Protein AF-A0A7S1HTJ8-F1 (afdb_monomer)

Secondary structure (DSSP, 8-state):
--HHHHHTTSS-HHHHHHHHTT-HHHHIIIIIIHHHHHHHHHHHTTGGGSGGGS-HHHHHHHHHTTTSPPSS---HHHHHTT-SS-HHHHHHHHHHHHHS---HHHHHHHHHHHHHHSSSHHHHHHHHHHHHHHH-TT-SSHHHHHHHHHTTTTT----SSPBTTTBTSPP--GGGGGGGHHHHHHHHHS-------S-----PPPPPPPP---PPPPPP-------------------------PPPPPPPPPPPPP-PPPPP-PPPP-------

Foldseek 3Di:
DCLLCVLVVVDDLVVVLVVCPVPVVSNCCSPVLQVVLVVLVVVCPPCLLFPVSADPVLSVQQVVQLQFDAPAADDLVCQQCLNDPQLLLSLQNLLLQQPLDGDLLSLLLNLLCLLRHPNGPGVSSVSSLCSNQVRHSNHPGSSNSQSSCVSSPRPHDFQDDADRSNGRRDDRHSVVCPVCSVVSSCVRVPDCPPPDPPDPPPPDPDPDDPDPPDDDDDDDDDDDDDDDDDDDDDDDDDDDDDDDDDDDDDDDDDDDDDDDDDDDDDDDDDDDDDDD

pLDDT: mean 77.68, std 27.61, range [25.62, 98.75]

Mean predicted aligned error: 14.98 Å

InterPro domains:
  IPR036134 Cryptochrome/DNA photolyase, FAD-binding domain-like superfamily [SSF48173] (1-163)
  IPR052219 DNA Photolyase Class-2 [PTHR10211] (1-176)

Nearest PDB structures (foldseek):
  5zcw-assembly2_B  TM=9.448E-01  e=2.450E-12  Methanosarcina mazei
  8oy9-assembly2_B  TM=9.407E-01  e=2.832E-12  Methanosarcina mazei Go1
  7yek-assembly2_B  TM=9.417E-01  e=4.170E-12  Methanosarcina mazei Go1
  5o8d-assembly1_A  TM=9.432E-01  e=9.038E-12  Methanosarcina mazei Go1
  3umv-assembly2_B  TM=9.267E-01  e=6.139E-12  Oryza sativa Japonica Group

Sequence (276 aa):
RLSAYHHLGMVSPFRIAQAATSSPKFADEFLTWRELSFHFCRHRYPHHGSLAALEAWAVNSLRKHASDPRPQSHTYTELCAATTKDAVWNAAQRSLLRHGELHNNIRMTWGKRFVDWVADPEHALRWALDINHRFALDGCDPCSYAGVLWCFGLFDGPKGPERPVTGLLRPRPSAKHRGILEAYERLVDGPDLGRGPTGTGTLTPSPPHPRRASEPGPSRSPCTTASNLCTTPKTQCNKPSAPHSTPCPPAAPLSAPPLTAAPLTPPCPGNSCQPT

Structure (mmCIF, N/CA/C/O backbone):
data_AF-A0A7S1HTJ8-F1
#
_entry.id   AF-A0A7S1HTJ8-F1
#
loop_
_atom_site.group_PDB
_atom_site.id
_atom_site.type_symbol
_atom_site.label_atom_id
_atom_site.label_alt_id
_atom_site.label_comp_id
_atom_site.label_asym_id
_atom_site.label_entity_id
_atom_site.label_seq_id
_atom_site.pdbx_PDB_ins_code
_atom_site.Cartn_x
_atom_site.Cartn_y
_atom_site.Cartn_z
_atom_site.occupancy
_atom_site.B_iso_or_equiv
_atom_site.auth_seq_id
_atom_site.auth_comp_id
_atom_site.auth_asym_id
_atom_site.auth_atom_id
_atom_site.pdbx_PDB_model_num
ATOM 1 N N . ARG A 1 1 ? 3.261 5.205 -17.567 1.00 86.62 1 ARG A N 1
ATOM 2 C CA . ARG A 1 1 ? 2.302 4.120 -17.267 1.00 86.62 1 ARG A CA 1
ATOM 3 C C . ARG A 1 1 ? 2.811 2.862 -17.961 1.00 86.62 1 ARG A C 1
ATOM 5 O O . ARG A 1 1 ? 2.509 2.665 -19.124 1.00 86.62 1 ARG A O 1
ATOM 12 N N . LEU A 1 2 ? 3.722 2.121 -17.321 1.00 91.88 2 LEU A N 1
ATOM 13 C CA . LEU A 1 2 ? 4.358 0.932 -17.919 1.00 91.88 2 LEU A CA 1
ATOM 14 C C . LEU A 1 2 ? 4.090 -0.349 -17.122 1.00 91.88 2 LEU A C 1
ATOM 16 O O . LEU A 1 2 ? 4.377 -1.427 -17.625 1.00 91.88 2 LEU A O 1
ATOM 20 N N . SER A 1 3 ? 3.556 -0.246 -15.902 1.00 92.94 3 SER A N 1
ATOM 21 C CA . SER A 1 3 ? 3.463 -1.376 -14.978 1.00 92.94 3 SER A CA 1
ATOM 22 C C . SER A 1 3 ? 2.598 -2.513 -15.519 1.00 92.94 3 SER A C 1
ATOM 24 O O . SER A 1 3 ? 3.050 -3.647 -15.472 1.00 92.94 3 SER A O 1
ATOM 26 N N . ALA A 1 4 ? 1.441 -2.224 -16.126 1.00 94.75 4 ALA A N 1
ATOM 27 C CA . ALA A 1 4 ? 0.583 -3.240 -16.749 1.00 94.75 4 ALA A CA 1
ATOM 28 C C . ALA A 1 4 ? 1.291 -3.998 -17.890 1.00 94.75 4 ALA A C 1
ATOM 30 O O . ALA A 1 4 ? 1.341 -5.225 -17.901 1.00 94.75 4 ALA A O 1
ATOM 31 N N . TYR A 1 5 ? 1.911 -3.272 -18.826 1.00 95.00 5 TYR A N 1
ATOM 32 C CA . TYR A 1 5 ? 2.659 -3.873 -19.939 1.00 95.00 5 TYR A CA 1
ATOM 33 C C . TYR A 1 5 ? 3.842 -4.711 -19.453 1.00 95.00 5 TYR A C 1
ATOM 35 O O . TYR A 1 5 ? 4.161 -5.748 -20.032 1.00 95.00 5 TYR A O 1
ATOM 43 N N . HIS A 1 6 ? 4.502 -4.244 -18.394 1.00 91.75 6 HIS A N 1
ATOM 44 C CA . HIS A 1 6 ? 5.639 -4.926 -17.799 1.00 91.75 6 HIS A CA 1
ATOM 45 C C . HIS A 1 6 ? 5.216 -6.200 -17.060 1.00 91.75 6 HIS A C 1
ATOM 47 O O . HIS A 1 6 ? 5.824 -7.248 -17.254 1.00 91.75 6 HIS A O 1
ATOM 53 N N . HIS A 1 7 ? 4.139 -6.120 -16.276 1.00 94.00 7 HIS A N 1
ATOM 54 C CA . HIS A 1 7 ? 3.533 -7.249 -15.574 1.00 94.00 7 HIS A CA 1
ATOM 55 C C . HIS A 1 7 ? 3.129 -8.369 -16.546 1.00 94.00 7 HIS A C 1
ATOM 57 O O . HIS A 1 7 ? 3.464 -9.531 -16.335 1.00 94.00 7 HIS A O 1
ATOM 63 N N . LEU A 1 8 ? 2.492 -8.008 -17.663 1.00 93.94 8 LEU A N 1
ATOM 64 C CA . LEU A 1 8 ? 2.043 -8.954 -18.691 1.00 93.94 8 LEU A CA 1
ATOM 65 C C . LEU A 1 8 ? 3.165 -9.429 -19.632 1.00 93.94 8 LEU A C 1
ATOM 67 O O . LEU A 1 8 ? 2.900 -10.163 -20.582 1.00 93.94 8 LEU A O 1
ATOM 71 N N . GLY A 1 9 ? 4.412 -8.994 -19.420 1.00 94.06 9 GLY A N 1
ATOM 72 C CA . GLY A 1 9 ? 5.549 -9.379 -20.260 1.00 94.06 9 GLY A CA 1
ATOM 73 C C . GLY A 1 9 ? 5.494 -8.838 -21.694 1.00 94.06 9 GLY A C 1
ATOM 74 O O . GLY A 1 9 ? 6.213 -9.329 -22.562 1.00 94.06 9 GLY A O 1
ATOM 75 N N . MET A 1 10 ? 4.674 -7.816 -21.960 1.00 96.50 10 MET A N 1
ATOM 76 C CA . MET A 1 10 ? 4.546 -7.194 -23.286 1.00 96.50 10 MET A CA 1
ATOM 77 C C . MET A 1 10 ? 5.793 -6.392 -23.675 1.00 96.50 10 MET A C 1
ATOM 79 O O . MET A 1 10 ? 6.055 -6.166 -24.857 1.00 96.50 10 MET A O 1
ATOM 83 N N . VAL A 1 11 ? 6.576 -5.950 -22.687 1.00 94.12 11 VAL A N 1
ATOM 84 C CA . VAL A 1 11 ? 7.832 -5.225 -22.896 1.00 94.12 11 VAL A CA 1
ATOM 85 C C . VAL A 1 11 ? 8.931 -5.848 -22.042 1.00 94.12 11 VAL A C 1
ATOM 87 O O . VAL A 1 11 ? 8.749 -6.107 -20.858 1.00 94.12 11 VAL A O 1
ATOM 90 N N . SER A 1 12 ? 10.100 -6.073 -22.647 1.00 93.69 12 SER A N 1
ATOM 91 C CA . SER A 1 12 ? 11.255 -6.636 -21.942 1.00 93.69 12 SER A CA 1
ATOM 92 C C . SER A 1 12 ? 11.784 -5.681 -20.857 1.00 93.69 12 SER A C 1
ATOM 94 O O . SER A 1 12 ? 12.063 -4.517 -21.177 1.00 93.69 12 SER A O 1
ATOM 96 N N . PRO A 1 13 ? 12.039 -6.164 -19.619 1.00 93.06 13 PRO A N 1
ATOM 97 C CA . PRO A 1 13 ? 12.660 -5.354 -18.570 1.00 93.06 13 PRO A CA 1
ATOM 98 C C . PRO A 1 13 ? 14.019 -4.807 -18.990 1.00 93.06 13 PRO A C 1
ATOM 100 O O . PRO A 1 13 ? 14.337 -3.661 -18.697 1.00 93.06 13 PRO A O 1
ATOM 103 N N . PHE A 1 14 ? 14.811 -5.593 -19.721 1.00 93.19 14 PHE A N 1
ATOM 104 C CA . PHE A 1 14 ? 16.154 -5.190 -20.138 1.00 93.19 14 PHE A CA 1
ATOM 105 C C . PHE A 1 14 ? 16.128 -4.027 -21.131 1.00 93.19 14 PHE A C 1
ATOM 107 O O . PHE A 1 14 ? 16.981 -3.142 -21.072 1.00 93.19 14 PHE A O 1
ATOM 114 N N . ARG A 1 15 ? 15.112 -3.978 -22.003 1.00 93.00 15 ARG A N 1
ATOM 115 C CA . ARG A 1 15 ? 14.921 -2.852 -22.927 1.00 93.00 15 ARG A CA 1
ATOM 116 C C . ARG A 1 15 ? 14.572 -1.573 -22.166 1.00 93.00 15 ARG A C 1
ATOM 118 O O . ARG A 1 15 ? 15.129 -0.520 -22.462 1.00 93.00 15 ARG A O 1
ATOM 125 N N . ILE A 1 16 ? 13.677 -1.667 -21.182 1.00 92.44 16 ILE A N 1
ATOM 126 C CA . ILE A 1 16 ? 13.303 -0.519 -20.344 1.00 92.44 16 ILE A CA 1
ATOM 127 C C . ILE A 1 16 ? 14.507 -0.057 -19.515 1.00 92.44 16 ILE A C 1
ATOM 129 O O . ILE A 1 16 ? 14.805 1.133 -19.497 1.00 92.44 16 ILE A O 1
ATOM 133 N N . ALA A 1 17 ? 15.239 -0.987 -18.897 1.00 91.94 17 ALA A N 1
ATOM 134 C CA . ALA A 1 17 ? 16.438 -0.716 -18.108 1.00 91.94 17 ALA A CA 1
ATOM 135 C C . ALA A 1 17 ? 17.513 0.041 -18.902 1.00 91.94 17 ALA A C 1
ATOM 137 O O . ALA A 1 17 ? 18.089 1.003 -18.400 1.00 91.94 17 ALA A O 1
ATOM 138 N N . GLN A 1 18 ? 17.749 -0.346 -20.159 1.00 90.62 18 GLN A N 1
ATOM 139 C CA . GLN A 1 18 ? 18.716 0.331 -21.023 1.00 90.62 18 GLN A CA 1
ATOM 140 C C . GLN A 1 18 ? 18.326 1.797 -21.280 1.00 90.62 18 GLN A C 1
ATOM 142 O O . GLN A 1 18 ? 19.175 2.687 -21.201 1.00 90.62 18 GLN A O 1
ATOM 147 N N . ALA A 1 19 ? 17.040 2.060 -21.530 1.00 88.56 19 ALA A N 1
ATOM 148 C CA . ALA A 1 19 ? 16.517 3.409 -21.757 1.00 88.56 19 ALA A CA 1
ATOM 149 C C . ALA A 1 19 ? 16.411 4.247 -20.464 1.00 88.56 19 ALA A C 1
ATOM 151 O O . ALA A 1 19 ? 16.511 5.476 -20.505 1.00 88.56 19 ALA A O 1
ATOM 152 N N . ALA A 1 20 ? 16.242 3.590 -19.312 1.00 88.31 20 ALA A N 1
ATOM 153 C CA . ALA A 1 20 ? 16.076 4.213 -17.999 1.00 88.31 20 ALA A CA 1
ATOM 154 C C . ALA A 1 20 ? 17.309 4.992 -17.519 1.00 88.31 20 ALA A C 1
ATOM 156 O O . ALA A 1 20 ? 17.177 5.866 -16.666 1.00 88.31 20 ALA A O 1
ATOM 157 N N . THR A 1 21 ? 18.494 4.700 -18.065 1.00 80.81 21 THR A N 1
ATOM 158 C CA . THR A 1 21 ? 19.784 5.296 -17.663 1.00 80.81 21 THR A CA 1
ATOM 159 C C . THR A 1 21 ? 19.801 6.828 -17.707 1.00 80.81 21 THR A C 1
ATOM 161 O O . THR A 1 21 ? 20.516 7.460 -16.935 1.00 80.81 21 THR A O 1
ATOM 164 N N . SER A 1 22 ? 18.964 7.434 -18.552 1.00 85.69 22 SER A N 1
ATOM 165 C CA . SER A 1 22 ? 18.797 8.889 -18.669 1.00 85.69 22 SER A CA 1
ATOM 166 C C . SER A 1 22 ? 17.950 9.530 -17.556 1.00 85.69 22 SER A C 1
ATOM 168 O O . SER A 1 22 ? 17.885 10.754 -17.458 1.00 85.69 22 SER A O 1
ATOM 170 N N . SER A 1 23 ? 17.297 8.733 -16.702 1.00 92.19 23 SER A N 1
ATOM 171 C CA . SER A 1 23 ? 16.412 9.203 -15.633 1.00 92.19 23 SER A CA 1
ATOM 172 C C . SER A 1 23 ? 16.692 8.452 -14.324 1.00 92.19 23 SER A C 1
ATOM 174 O O . SER A 1 23 ? 16.076 7.416 -14.063 1.00 92.19 23 SER A O 1
ATOM 176 N N . PRO A 1 24 ? 17.581 8.972 -13.452 1.00 92.19 24 PRO A N 1
ATOM 177 C CA . PRO A 1 24 ? 18.029 8.266 -12.247 1.00 92.19 24 PRO A CA 1
ATOM 178 C C . PRO A 1 24 ? 16.892 7.831 -11.318 1.00 92.19 24 PRO A C 1
ATOM 180 O O . PRO A 1 24 ? 16.907 6.726 -10.789 1.00 92.19 24 PRO A O 1
ATOM 183 N N . LYS A 1 25 ? 15.865 8.675 -11.160 1.00 92.00 25 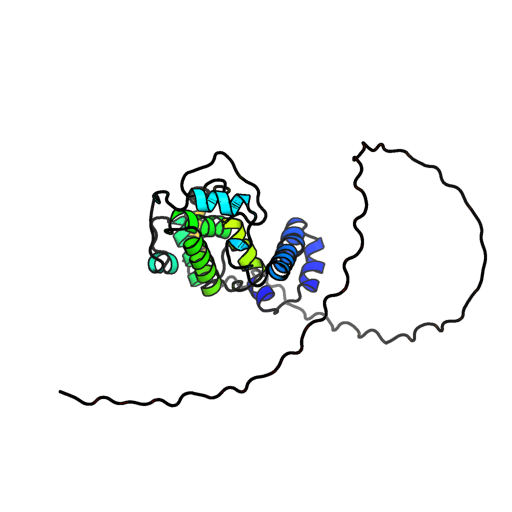LYS A N 1
ATOM 184 C CA . LYS A 1 25 ? 14.699 8.348 -10.330 1.00 92.00 25 LYS A CA 1
ATOM 185 C C . LYS A 1 25 ? 13.880 7.197 -10.914 1.00 92.00 25 LYS A C 1
ATOM 187 O O . LYS A 1 25 ? 13.428 6.335 -10.174 1.00 92.00 25 LYS A O 1
ATOM 192 N N . PHE A 1 26 ? 13.664 7.191 -12.229 1.00 93.31 26 PHE A N 1
ATOM 193 C CA . PHE A 1 26 ? 12.964 6.086 -12.879 1.00 93.31 26 PHE A CA 1
ATOM 194 C C . PHE A 1 26 ? 13.801 4.804 -12.829 1.00 93.31 26 PHE A C 1
ATOM 196 O O . PHE A 1 26 ? 13.251 3.739 -12.568 1.00 93.31 26 PHE A O 1
ATOM 203 N N . ALA A 1 27 ? 15.118 4.911 -13.024 1.00 93.88 27 ALA A N 1
ATOM 204 C CA . ALA A 1 27 ? 16.037 3.787 -12.905 1.00 93.88 27 ALA A CA 1
ATOM 205 C C . ALA A 1 27 ? 16.015 3.172 -11.497 1.00 93.88 27 ALA A C 1
ATOM 207 O O . ALA A 1 27 ? 15.966 1.953 -11.393 1.00 93.88 27 ALA A O 1
ATOM 208 N N . ASP A 1 28 ? 15.980 3.975 -10.431 1.00 94.94 28 ASP A N 1
ATOM 209 C CA . ASP A 1 28 ? 15.887 3.456 -9.060 1.00 94.94 28 ASP A CA 1
ATOM 210 C C . ASP A 1 28 ? 14.572 2.694 -8.812 1.00 94.94 28 ASP A C 1
ATOM 212 O O . ASP A 1 28 ? 14.578 1.558 -8.344 1.00 94.94 28 ASP A O 1
ATOM 216 N N . GLU A 1 29 ? 13.431 3.261 -9.210 1.00 94.25 29 GLU A N 1
ATOM 217 C CA . GLU A 1 29 ? 12.127 2.582 -9.110 1.00 94.25 29 GLU A CA 1
ATOM 218 C C . GLU A 1 29 ? 12.099 1.281 -9.936 1.00 94.25 29 GLU A C 1
ATOM 220 O O . GLU A 1 29 ? 11.614 0.242 -9.482 1.00 94.25 29 GLU A O 1
ATOM 225 N N . PHE A 1 30 ? 12.641 1.313 -11.154 1.00 94.06 30 PHE A N 1
ATOM 226 C CA . PHE A 1 30 ? 12.546 0.194 -12.087 1.00 94.06 30 PHE A CA 1
ATOM 227 C C . PHE A 1 30 ? 13.589 -0.909 -11.862 1.00 94.06 30 PHE A C 1
ATOM 229 O O . PHE A 1 30 ? 13.308 -2.068 -12.157 1.00 94.06 30 PHE A O 1
ATOM 236 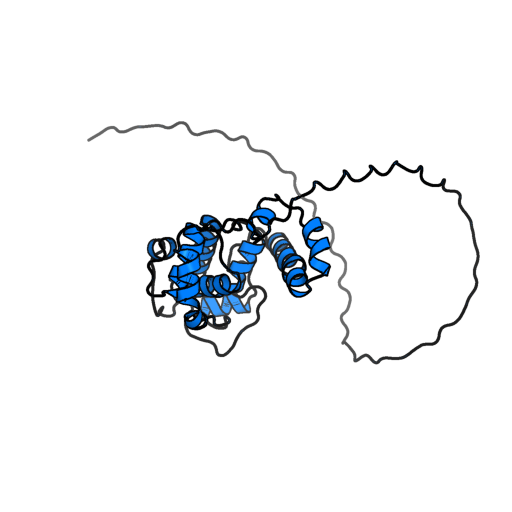N N . LEU A 1 31 ? 14.785 -0.575 -11.377 1.00 93.56 31 LEU A N 1
ATOM 237 C CA . LEU A 1 31 ? 15.863 -1.535 -11.134 1.00 93.56 31 LEU A CA 1
ATOM 238 C C . LEU A 1 31 ? 15.913 -1.935 -9.665 1.00 93.56 31 LEU A C 1
ATOM 240 O O . LEU A 1 31 ? 15.854 -3.119 -9.360 1.00 93.56 31 LEU A O 1
ATOM 244 N N . THR A 1 32 ? 15.977 -0.969 -8.751 1.00 95.19 32 THR A N 1
ATOM 245 C CA . THR A 1 32 ? 16.119 -1.259 -7.322 1.00 95.19 32 THR A CA 1
ATOM 246 C C . THR A 1 32 ? 14.818 -1.814 -6.759 1.00 95.19 32 THR A C 1
ATOM 248 O O . THR A 1 32 ? 14.772 -2.959 -6.316 1.00 95.19 32 THR A O 1
ATOM 251 N N . TRP A 1 33 ? 13.735 -1.032 -6.793 1.00 96.38 33 TRP A N 1
ATOM 252 C CA . TRP A 1 33 ? 12.490 -1.397 -6.106 1.00 96.38 33 TRP A CA 1
ATOM 253 C C . TRP A 1 33 ? 11.785 -2.583 -6.750 1.00 96.38 33 TRP A C 1
ATOM 255 O O . TRP A 1 33 ? 11.267 -3.458 -6.046 1.00 96.38 33 TRP A O 1
ATOM 265 N N . ARG A 1 34 ? 11.811 -2.658 -8.083 1.00 95.75 34 ARG A N 1
ATOM 266 C CA . ARG A 1 34 ? 11.294 -3.820 -8.796 1.00 95.75 34 ARG A CA 1
ATOM 267 C C . ARG A 1 34 ? 12.058 -5.086 -8.417 1.00 95.75 34 ARG A C 1
ATOM 269 O O . ARG A 1 34 ? 11.442 -6.018 -7.907 1.00 95.75 34 ARG A O 1
ATOM 276 N N . GLU A 1 35 ? 13.374 -5.134 -8.621 1.00 96.44 35 GLU A N 1
ATOM 277 C CA . GLU A 1 35 ? 14.137 -6.369 -8.389 1.00 96.44 35 GLU A CA 1
ATOM 278 C C . GLU A 1 35 ? 14.173 -6.749 -6.904 1.00 96.44 35 GLU A C 1
ATOM 280 O O . GLU A 1 35 ? 14.097 -7.931 -6.571 1.00 96.44 35 GLU A O 1
ATOM 285 N N . LEU A 1 36 ? 14.164 -5.765 -5.997 1.00 98.00 36 LEU A N 1
ATOM 286 C CA . LEU A 1 36 ? 13.993 -6.002 -4.564 1.00 98.00 36 LEU A CA 1
ATOM 287 C C . LEU A 1 36 ? 12.668 -6.720 -4.255 1.00 98.00 36 LEU A C 1
ATOM 289 O O . LEU A 1 36 ? 12.637 -7.624 -3.419 1.00 98.00 36 LEU A O 1
ATOM 293 N N . SER A 1 37 ? 11.586 -6.362 -4.949 1.00 98.12 37 SER A N 1
ATOM 294 C CA . SER A 1 37 ? 10.276 -7.005 -4.788 1.00 98.12 37 SER A CA 1
ATOM 295 C C . SER A 1 37 ? 10.284 -8.461 -5.269 1.00 98.12 37 SER A C 1
ATOM 297 O O . SER A 1 37 ? 9.750 -9.343 -4.589 1.00 98.12 37 SER A O 1
ATOM 299 N N . PHE A 1 38 ? 10.936 -8.731 -6.406 1.00 97.81 38 PHE A N 1
ATOM 300 C CA . PHE A 1 38 ? 11.134 -10.090 -6.927 1.00 97.81 38 PHE A CA 1
ATOM 301 C C . PHE A 1 38 ? 11.993 -10.934 -5.980 1.00 97.81 38 PHE A C 1
ATOM 303 O O . PHE A 1 38 ? 11.609 -12.053 -5.630 1.00 97.81 38 PHE A O 1
ATOM 310 N N . HIS A 1 39 ? 13.111 -10.379 -5.509 1.00 98.31 39 HIS A N 1
ATOM 311 C CA . HIS A 1 39 ? 13.980 -11.011 -4.521 1.00 98.31 39 HIS A CA 1
ATOM 312 C C . HIS A 1 39 ? 13.202 -11.357 -3.242 1.00 98.31 39 HIS A C 1
ATOM 314 O O . HIS A 1 39 ? 13.224 -12.500 -2.783 1.00 98.31 39 HIS A O 1
ATOM 320 N N . PHE A 1 40 ? 12.442 -10.408 -2.694 1.00 98.50 40 PHE A N 1
ATOM 321 C CA . PHE A 1 40 ? 11.617 -10.641 -1.511 1.00 98.50 40 PHE A CA 1
ATOM 322 C C . PHE A 1 40 ? 10.612 -11.778 -1.706 1.00 98.50 40 PHE A C 1
ATOM 324 O O . PHE A 1 40 ? 10.591 -12.704 -0.895 1.00 98.50 40 PHE A O 1
ATOM 331 N N . CYS A 1 41 ? 9.823 -11.756 -2.784 1.00 98.31 41 CYS A N 1
ATOM 332 C CA . CYS A 1 41 ? 8.816 -12.793 -3.011 1.00 98.31 41 CYS A CA 1
ATOM 333 C C . CYS A 1 41 ? 9.460 -14.171 -3.194 1.00 98.31 41 CYS A C 1
ATOM 335 O O . CYS A 1 41 ? 8.956 -15.154 -2.655 1.00 98.31 41 CYS A O 1
ATOM 337 N N . ARG A 1 42 ? 10.613 -14.241 -3.876 1.00 98.19 42 ARG A N 1
A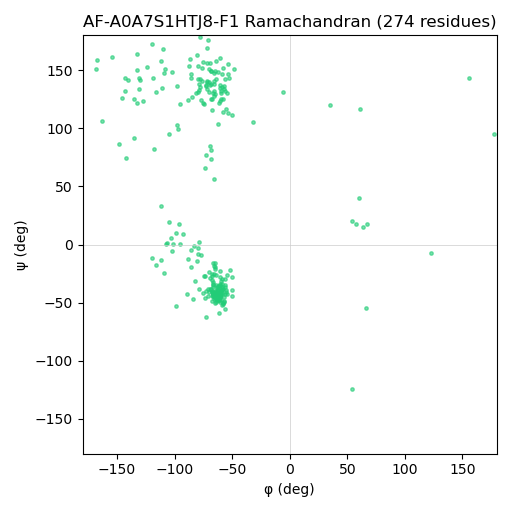TOM 338 C CA . ARG A 1 42 ? 11.373 -15.486 -4.046 1.00 98.19 42 ARG A CA 1
ATOM 339 C C . ARG A 1 42 ? 11.819 -16.078 -2.710 1.00 98.19 42 ARG A C 1
ATOM 341 O O . ARG A 1 42 ? 11.681 -17.282 -2.517 1.00 98.19 42 ARG A O 1
ATOM 348 N N . HIS A 1 43 ? 12.345 -15.256 -1.806 1.00 97.94 43 HIS A N 1
ATOM 349 C CA . HIS A 1 43 ? 12.899 -15.724 -0.531 1.00 97.94 43 HIS A CA 1
ATOM 350 C C . HIS A 1 43 ? 11.861 -15.886 0.583 1.00 97.94 43 HIS A C 1
ATOM 352 O O . HIS A 1 43 ? 12.119 -16.589 1.556 1.00 97.94 43 HIS A O 1
ATOM 358 N N . ARG A 1 44 ? 10.694 -15.248 0.463 1.00 97.19 44 ARG A N 1
ATOM 359 C CA . ARG A 1 44 ? 9.604 -15.353 1.443 1.00 97.19 44 ARG A CA 1
ATOM 360 C C . ARG A 1 44 ? 8.486 -16.295 1.014 1.00 97.19 44 ARG A C 1
ATOM 362 O O . ARG A 1 44 ? 7.521 -16.436 1.758 1.00 97.19 44 ARG A O 1
ATOM 369 N N . TYR A 1 45 ? 8.573 -16.934 -0.150 1.00 95.69 45 TYR A N 1
ATOM 370 C CA . TYR A 1 45 ? 7.596 -17.937 -0.574 1.00 95.69 45 TYR A CA 1
ATOM 371 C C . TYR A 1 45 ? 7.554 -19.129 0.411 1.00 95.69 45 TYR A C 1
ATOM 373 O O . TYR A 1 45 ? 8.617 -19.588 0.829 1.00 95.69 45 TYR A O 1
ATOM 381 N N . PRO A 1 46 ? 6.365 -19.651 0.785 1.00 95.94 46 PRO A N 1
ATOM 382 C CA . PRO A 1 46 ? 5.025 -19.257 0.324 1.00 95.94 46 PRO A CA 1
ATOM 383 C C . PRO A 1 46 ? 4.396 -18.085 1.098 1.00 95.94 46 PRO A C 1
ATOM 385 O O . PRO A 1 46 ? 3.355 -17.574 0.704 1.00 95.94 46 PRO A O 1
ATOM 388 N N . HIS A 1 47 ? 5.031 -17.594 2.158 1.00 97.00 47 HIS A N 1
ATOM 389 C CA . HIS A 1 47 ? 4.465 -16.619 3.097 1.00 97.00 47 HIS A CA 1
ATOM 390 C C . HIS A 1 47 ? 4.478 -15.155 2.638 1.00 97.00 47 HIS A C 1
ATOM 392 O O . HIS A 1 47 ? 3.951 -14.306 3.355 1.00 97.00 47 HIS A O 1
ATOM 398 N N . HIS A 1 48 ? 5.037 -14.851 1.464 1.00 97.44 48 HIS A N 1
ATOM 399 C CA . HIS A 1 48 ? 5.178 -13.499 0.906 1.00 97.44 48 HIS A CA 1
ATOM 400 C C . HIS A 1 48 ? 3.884 -12.669 0.857 1.00 97.44 48 HIS A C 1
ATOM 402 O O . HIS A 1 48 ? 3.984 -11.455 0.835 1.00 97.44 48 HIS A O 1
ATOM 408 N N . GLY A 1 49 ? 2.693 -13.280 0.876 1.00 97.62 49 GLY A N 1
ATOM 409 C CA . GLY A 1 49 ? 1.394 -12.590 0.939 1.00 97.62 49 GLY A CA 1
ATOM 410 C C . GLY A 1 49 ? 0.784 -12.463 2.342 1.00 97.62 49 GLY A C 1
ATOM 411 O O . GLY A 1 49 ? -0.421 -12.271 2.464 1.00 97.62 49 GLY A O 1
ATOM 412 N N . SER A 1 50 ? 1.570 -12.628 3.408 1.00 98.00 50 SER A N 1
ATOM 413 C CA . SER A 1 50 ? 1.080 -12.644 4.795 1.00 98.00 50 SER A CA 1
ATOM 414 C C . SER A 1 50 ? 1.918 -11.754 5.714 1.00 98.00 50 SER A C 1
ATOM 416 O O . SER A 1 50 ? 3.061 -11.423 5.399 1.00 98.00 50 SER A O 1
ATOM 418 N N . LEU A 1 51 ? 1.392 -11.428 6.900 1.00 97.94 51 LEU A N 1
ATOM 419 C CA . LEU A 1 51 ? 2.153 -10.680 7.909 1.00 97.94 51 LEU A CA 1
ATOM 420 C C . LEU A 1 51 ? 3.418 -11.420 8.367 1.00 97.94 51 LEU A C 1
ATOM 422 O O . LEU A 1 51 ? 4.366 -10.776 8.799 1.00 97.94 51 LEU A O 1
ATOM 426 N N . ALA A 1 52 ? 3.485 -12.749 8.218 1.00 97.00 52 ALA A N 1
ATOM 427 C CA . ALA A 1 52 ? 4.685 -13.525 8.534 1.00 97.00 52 ALA A CA 1
ATOM 428 C C . ALA A 1 52 ? 5.886 -13.192 7.623 1.00 97.00 52 ALA A C 1
ATOM 430 O O . ALA A 1 52 ? 7.024 -13.530 7.949 1.00 97.00 52 ALA A O 1
ATOM 431 N N . ALA A 1 53 ? 5.663 -12.518 6.489 1.00 97.06 53 ALA A N 1
ATOM 432 C CA . ALA A 1 53 ? 6.745 -12.029 5.641 1.00 97.06 53 ALA A CA 1
ATOM 433 C C . ALA A 1 53 ? 7.375 -10.717 6.138 1.00 97.06 53 ALA A C 1
ATOM 435 O O . ALA A 1 53 ? 8.455 -10.356 5.669 1.00 97.06 53 ALA A O 1
ATOM 436 N N . LEU A 1 54 ? 6.730 -10.018 7.075 1.00 97.94 54 LEU A N 1
ATOM 437 C CA . LEU A 1 54 ? 7.214 -8.753 7.619 1.00 97.94 54 LEU A CA 1
ATOM 438 C C . LEU A 1 54 ? 8.292 -8.967 8.686 1.00 97.94 54 LEU A C 1
ATOM 440 O O . LEU A 1 54 ? 8.463 -10.052 9.245 1.00 97.94 54 LEU A O 1
ATOM 444 N N . GLU A 1 55 ? 9.027 -7.905 8.986 1.00 97.12 55 GLU A N 1
ATOM 445 C CA . GLU A 1 55 ? 9.948 -7.854 10.110 1.00 97.12 55 GLU A CA 1
ATOM 446 C C . GLU A 1 55 ? 9.198 -7.870 11.452 1.00 97.12 55 GLU A C 1
ATOM 448 O O . GLU A 1 55 ? 8.093 -7.336 11.590 1.00 97.12 55 GLU A O 1
ATOM 453 N N . ALA A 1 56 ? 9.835 -8.437 12.483 1.00 98.12 56 ALA A N 1
ATOM 454 C CA . ALA A 1 56 ? 9.219 -8.636 13.796 1.00 98.12 56 ALA A CA 1
ATOM 455 C C . ALA A 1 56 ? 8.676 -7.339 14.421 1.00 98.12 56 ALA A C 1
ATOM 457 O O . ALA A 1 56 ? 7.633 -7.364 15.070 1.00 98.12 56 ALA A O 1
ATOM 458 N N . TRP A 1 57 ? 9.339 -6.198 14.198 1.00 97.88 57 TRP A N 1
ATOM 459 C CA . TRP A 1 57 ? 8.880 -4.909 14.724 1.00 97.88 57 TRP A CA 1
ATOM 460 C C . TRP A 1 57 ? 7.482 -4.540 14.201 1.00 97.88 57 TRP A C 1
ATOM 462 O O . TRP A 1 57 ? 6.646 -4.068 14.972 1.00 97.88 57 TRP A O 1
ATOM 472 N N . ALA A 1 58 ? 7.215 -4.785 12.915 1.00 98.12 58 ALA A N 1
ATOM 473 C CA . ALA A 1 58 ? 5.957 -4.430 12.270 1.00 98.12 58 ALA A CA 1
ATOM 474 C C . ALA A 1 58 ? 4.840 -5.365 12.732 1.00 98.12 58 ALA A C 1
ATOM 476 O O . ALA A 1 58 ? 3.779 -4.899 13.146 1.00 98.12 58 ALA A O 1
ATOM 477 N N . VAL A 1 59 ? 5.114 -6.675 12.751 1.00 98.25 59 VAL A N 1
ATOM 478 C CA . VAL A 1 59 ? 4.167 -7.695 13.229 1.00 98.25 59 VAL A CA 1
ATOM 479 C C . VAL A 1 59 ? 3.785 -7.447 14.686 1.00 98.25 59 VAL A C 1
ATOM 481 O O . VAL A 1 59 ? 2.602 -7.435 15.016 1.00 98.25 59 VAL A O 1
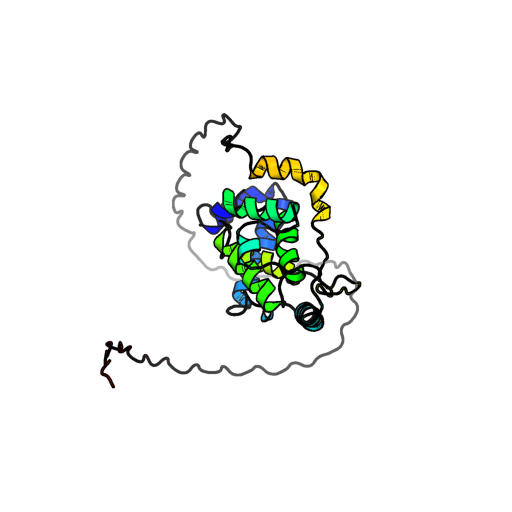ATOM 484 N N . ASN A 1 60 ? 4.768 -7.208 15.556 1.00 98.25 60 ASN A N 1
ATOM 485 C CA . ASN A 1 60 ? 4.521 -6.985 16.979 1.00 98.25 60 ASN A CA 1
ATOM 486 C C . ASN A 1 60 ? 3.720 -5.703 17.216 1.00 98.25 60 ASN A C 1
ATOM 488 O O . ASN A 1 60 ? 2.784 -5.714 18.011 1.00 98.25 60 ASN A O 1
ATOM 492 N N . SER A 1 61 ? 4.048 -4.618 16.509 1.00 98.06 61 SER A N 1
ATOM 493 C CA . SER A 1 61 ? 3.315 -3.357 16.638 1.00 98.06 61 SER A CA 1
ATOM 494 C C . SER A 1 61 ? 1.871 -3.490 16.142 1.00 98.06 61 SER A C 1
ATOM 496 O O . SER A 1 61 ? 0.946 -3.108 16.851 1.00 98.06 61 SER A O 1
ATOM 498 N N . LEU A 1 62 ? 1.650 -4.115 14.982 1.00 98.06 62 LEU A N 1
ATOM 499 C CA . LEU A 1 62 ? 0.305 -4.368 14.456 1.00 98.06 62 LEU A CA 1
ATOM 500 C C . LEU A 1 62 ? -0.532 -5.247 15.394 1.00 98.06 62 LEU A C 1
ATOM 502 O O . LEU A 1 62 ? -1.687 -4.929 15.664 1.00 98.06 62 LEU A O 1
ATOM 506 N N . ARG A 1 63 ? 0.046 -6.329 15.929 1.00 97.44 63 ARG A N 1
ATOM 507 C CA . ARG A 1 63 ? -0.657 -7.241 16.846 1.00 97.44 63 ARG A CA 1
ATOM 508 C C . ARG A 1 63 ? -0.973 -6.605 18.190 1.00 97.44 63 ARG A C 1
ATOM 510 O O . ARG A 1 63 ? -2.057 -6.830 18.715 1.00 97.44 63 ARG A O 1
ATOM 517 N N . LYS A 1 64 ? -0.064 -5.786 18.726 1.00 97.75 64 LYS A N 1
ATOM 518 C CA . LYS A 1 64 ? -0.296 -5.023 19.960 1.00 97.75 64 LYS A CA 1
ATOM 519 C C . LYS A 1 64 ? -1.549 -4.148 19.856 1.00 97.75 64 LYS A C 1
ATOM 521 O O . LYS A 1 64 ? -2.284 -4.036 20.828 1.00 97.75 64 LYS A O 1
ATOM 526 N N . HIS A 1 65 ? -1.797 -3.582 18.677 1.00 97.19 65 HIS A N 1
ATOM 527 C CA . HIS A 1 65 ? -2.926 -2.694 18.400 1.00 97.19 65 HIS A CA 1
ATOM 528 C C . HIS A 1 65 ? -4.113 -3.395 17.716 1.00 97.19 65 HIS A C 1
ATOM 530 O O . HIS A 1 65 ? -5.058 -2.738 17.281 1.00 97.19 65 HIS A O 1
ATOM 536 N N . ALA A 1 66 ? -4.109 -4.731 17.626 1.00 96.19 66 ALA A N 1
ATOM 537 C CA . ALA A 1 66 ? -5.157 -5.478 16.929 1.00 96.19 66 ALA A CA 1
ATOM 538 C C . ALA A 1 66 ? -6.535 -5.359 17.600 1.00 96.19 66 ALA A C 1
ATOM 540 O O . ALA A 1 66 ? -7.547 -5.477 16.910 1.00 96.19 66 ALA A O 1
ATOM 541 N N . SER A 1 67 ? -6.585 -5.091 18.906 1.00 94.88 67 SER A N 1
ATOM 542 C CA . SER A 1 67 ? -7.830 -4.927 19.671 1.00 94.88 67 SER A CA 1
ATOM 543 C C . SER A 1 67 ? -8.271 -3.469 19.821 1.00 94.88 67 SER A C 1
ATOM 545 O O . SER A 1 67 ? -9.298 -3.208 20.445 1.00 94.88 67 SER A O 1
ATOM 547 N N . ASP A 1 68 ? -7.524 -2.514 19.264 1.00 96.38 68 ASP A N 1
ATOM 548 C CA . ASP A 1 68 ? -7.867 -1.099 19.379 1.00 96.38 68 ASP A CA 1
ATOM 549 C C . ASP A 1 68 ? -9.201 -0.801 18.671 1.00 96.38 68 ASP A C 1
ATOM 551 O O . ASP A 1 68 ? -9.471 -1.345 17.594 1.00 96.38 68 ASP A O 1
ATOM 555 N N . PRO A 1 69 ? -10.053 0.084 19.212 1.00 94.56 69 PRO A N 1
ATOM 556 C CA . PRO A 1 69 ? -11.264 0.501 18.518 1.00 94.56 69 PRO A CA 1
ATOM 557 C C . PRO A 1 69 ? -10.903 1.265 17.237 1.00 94.56 69 PRO A C 1
ATOM 559 O O . PRO A 1 69 ? -10.113 2.212 17.257 1.00 94.56 69 PRO A O 1
ATOM 562 N N . ARG A 1 70 ? -11.495 0.864 16.105 1.00 93.50 70 ARG A N 1
ATOM 563 C CA . ARG A 1 70 ? -11.255 1.527 14.815 1.00 93.50 70 ARG A CA 1
ATOM 564 C C . ARG A 1 70 ? -12.084 2.811 14.748 1.00 93.50 70 ARG A C 1
ATOM 566 O O . ARG A 1 70 ? -13.279 2.755 15.036 1.00 93.50 70 ARG A O 1
ATOM 573 N N . PRO A 1 71 ? -11.508 3.956 14.331 1.00 88.44 71 PRO A N 1
ATOM 574 C CA . PRO A 1 71 ? -12.252 5.214 14.215 1.00 88.44 71 PRO A CA 1
ATOM 575 C C . PRO A 1 71 ? -13.426 5.127 13.235 1.00 88.44 71 PRO A C 1
ATOM 577 O O . PRO A 1 71 ? -14.423 5.833 13.369 1.00 88.44 71 PRO A O 1
ATOM 580 N N . GLN A 1 72 ? -13.268 4.292 12.211 1.00 89.94 72 GLN A N 1
ATOM 581 C CA . GLN A 1 72 ? -14.252 4.001 11.180 1.00 89.94 72 GL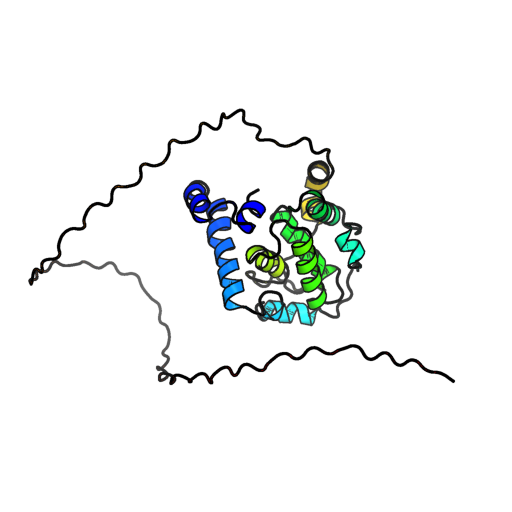N A CA 1
ATOM 582 C C . GLN A 1 72 ? -14.123 2.524 10.830 1.00 89.94 72 GLN A C 1
ATOM 584 O O . GLN A 1 72 ? -13.010 2.011 10.790 1.00 89.94 72 GLN A O 1
ATOM 589 N N . SER A 1 73 ? -15.234 1.855 10.552 1.00 92.31 73 SER A N 1
ATOM 590 C CA . SER A 1 73 ? -15.236 0.512 9.983 1.00 92.31 73 SER A CA 1
ATOM 591 C C . SER A 1 73 ? -15.936 0.538 8.634 1.00 92.31 73 SER A C 1
ATOM 593 O O . SER A 1 73 ? -16.900 1.280 8.435 1.00 92.31 73 SER A O 1
ATOM 595 N N . HIS A 1 74 ? -15.421 -0.258 7.704 1.00 96.00 74 HIS A N 1
ATOM 596 C CA . HIS A 1 74 ? -16.010 -0.430 6.384 1.00 96.00 74 HIS A CA 1
ATOM 597 C C . HIS A 1 74 ? -16.141 -1.912 6.073 1.00 96.00 74 HIS A C 1
ATOM 599 O O . HIS A 1 74 ? -15.273 -2.720 6.409 1.00 96.00 74 HIS A O 1
ATOM 605 N N . THR A 1 75 ? -17.240 -2.268 5.426 1.00 97.00 75 THR A N 1
ATOM 606 C CA . THR A 1 75 ? -17.438 -3.598 4.866 1.00 97.00 75 THR A CA 1
ATOM 607 C C . THR A 1 75 ? -16.557 -3.782 3.636 1.00 97.00 75 THR A C 1
ATOM 609 O O . THR A 1 75 ? -16.188 -2.829 2.947 1.00 97.00 75 THR A O 1
ATOM 612 N N . TYR A 1 76 ? -16.254 -5.037 3.319 1.00 97.94 76 TYR A N 1
ATOM 613 C CA . TYR A 1 76 ? -15.517 -5.379 2.109 1.00 97.94 76 TYR A CA 1
ATOM 614 C C . TYR A 1 76 ? -16.199 -4.818 0.844 1.00 97.94 76 TYR A C 1
ATOM 616 O O . TYR A 1 76 ? -15.533 -4.244 -0.013 1.00 97.94 76 TYR A O 1
ATOM 624 N N . THR A 1 77 ? -17.533 -4.893 0.766 1.00 98.19 77 THR A N 1
ATOM 625 C CA . THR A 1 77 ? -18.319 -4.368 -0.362 1.00 98.19 77 THR A CA 1
ATOM 626 C C . THR A 1 77 ? -18.173 -2.853 -0.520 1.00 98.19 77 THR A C 1
ATOM 628 O O . THR A 1 77 ? -17.970 -2.387 -1.639 1.00 98.19 77 THR A O 1
ATOM 631 N N . GLU A 1 78 ? -18.223 -2.082 0.574 1.00 98.06 78 GLU A N 1
ATOM 632 C CA . GLU A 1 78 ? -18.031 -0.622 0.523 1.00 98.06 78 GLU A CA 1
ATOM 633 C C . GLU A 1 78 ? -16.636 -0.244 0.016 1.00 98.06 78 GLU A C 1
ATOM 635 O O . GLU A 1 78 ? -16.487 0.696 -0.770 1.00 98.06 78 GLU A O 1
ATOM 640 N N . LEU A 1 79 ? -15.611 -0.995 0.437 1.00 98.31 79 LEU A N 1
ATOM 641 C CA . LEU A 1 79 ? -14.246 -0.803 -0.044 1.00 98.31 79 LEU A CA 1
ATOM 642 C C . LEU A 1 79 ? -14.140 -1.148 -1.531 1.00 98.31 79 LEU A C 1
ATOM 644 O O . LEU A 1 79 ? -13.607 -0.352 -2.296 1.00 98.31 79 LEU A O 1
ATOM 648 N N . CYS A 1 80 ? -14.689 -2.277 -1.981 1.00 98.38 80 CYS A N 1
ATOM 649 C CA . CYS A 1 80 ? -14.685 -2.625 -3.401 1.00 98.38 80 CYS A CA 1
ATOM 650 C C . CYS A 1 80 ? -15.386 -1.567 -4.262 1.00 98.38 80 CYS A C 1
ATOM 652 O O . CYS A 1 80 ? -14.862 -1.212 -5.316 1.00 98.38 80 CYS A O 1
ATOM 654 N N . ALA A 1 81 ? -16.532 -1.053 -3.805 1.00 98.19 81 ALA A N 1
ATOM 655 C CA . ALA A 1 81 ? -17.382 -0.122 -4.544 1.00 98.19 81 ALA A CA 1
ATOM 656 C C . ALA A 1 81 ? -16.958 1.356 -4.443 1.00 98.19 81 ALA A C 1
ATOM 658 O O . ALA A 1 81 ? -17.593 2.205 -5.066 1.00 98.19 81 ALA A O 1
ATOM 659 N N . ALA A 1 82 ? -15.898 1.680 -3.692 1.00 98.19 82 ALA A N 1
ATOM 660 C CA . ALA A 1 82 ? -15.456 3.058 -3.462 1.00 98.19 82 ALA A CA 1
ATOM 661 C C . ALA A 1 82 ? -16.516 3.953 -2.783 1.00 98.19 82 ALA A C 1
ATOM 663 O O . ALA A 1 82 ? -16.659 5.124 -3.142 1.00 98.19 82 ALA A O 1
ATOM 664 N N . THR A 1 83 ? -17.259 3.421 -1.808 1.00 97.81 83 THR A N 1
ATOM 665 C CA . THR A 1 83 ? -18.364 4.129 -1.129 1.00 97.81 83 THR A CA 1
ATOM 666 C C . THR A 1 83 ? -18.059 4.455 0.336 1.00 97.81 83 THR A C 1
ATOM 668 O O . THR A 1 83 ? -18.949 4.458 1.183 1.00 97.81 83 THR A O 1
ATOM 671 N N . THR A 1 84 ? -16.793 4.726 0.665 1.00 97.12 84 THR A N 1
ATOM 672 C CA . THR A 1 84 ? -16.381 5.124 2.023 1.00 97.12 84 THR A CA 1
ATOM 673 C C . THR A 1 84 ? -16.714 6.594 2.306 1.00 97.12 84 THR A C 1
ATOM 675 O O . THR A 1 84 ? -17.176 7.327 1.430 1.00 97.12 84 THR A O 1
ATOM 678 N N . LYS A 1 85 ? -16.425 7.075 3.520 1.00 95.12 85 LYS A N 1
ATOM 679 C CA . LYS A 1 85 ? -16.529 8.508 3.858 1.00 95.12 85 LYS A CA 1
ATOM 680 C C . LYS A 1 85 ? -15.324 9.332 3.380 1.00 95.12 85 LYS A C 1
ATOM 682 O O . LYS A 1 85 ? -15.338 10.557 3.485 1.00 95.12 85 LYS A O 1
ATOM 687 N N . ASP A 1 86 ? -14.271 8.685 2.885 1.00 97.06 86 ASP A N 1
ATOM 688 C CA . ASP A 1 86 ? -13.036 9.335 2.455 1.00 97.06 86 ASP A CA 1
ATOM 689 C C . ASP A 1 86 ? -13.036 9.544 0.936 1.00 97.06 86 ASP A C 1
ATOM 691 O O . ASP A 1 86 ? -12.790 8.623 0.158 1.00 97.06 86 ASP A O 1
ATOM 695 N N . ALA A 1 87 ? -13.290 10.781 0.503 1.00 97.56 87 ALA A N 1
ATOM 696 C CA . ALA A 1 87 ? -13.368 11.125 -0.916 1.00 97.56 87 ALA A CA 1
ATOM 697 C C . ALA A 1 87 ? -12.056 10.863 -1.682 1.00 97.56 87 ALA A C 1
ATOM 699 O O . ALA A 1 87 ? -12.093 10.408 -2.823 1.00 97.56 87 ALA A O 1
ATOM 700 N N . VAL A 1 88 ? -10.894 11.078 -1.051 1.00 97.81 88 VAL A N 1
ATOM 701 C CA . VAL A 1 88 ? -9.587 10.796 -1.671 1.00 97.81 88 VAL A CA 1
ATOM 702 C C . VAL A 1 88 ? -9.416 9.297 -1.873 1.00 97.81 88 VAL A C 1
ATOM 704 O O . VAL A 1 88 ? -8.957 8.867 -2.933 1.00 97.81 88 VAL A O 1
ATOM 707 N N . TRP A 1 89 ? -9.787 8.496 -0.874 1.00 98.06 89 TRP A N 1
ATOM 708 C CA . TRP A 1 89 ? -9.727 7.044 -0.996 1.00 98.06 89 TRP A CA 1
ATOM 709 C C . TRP A 1 89 ? -10.719 6.520 -2.033 1.00 98.06 89 TRP A C 1
ATOM 711 O O . TRP A 1 89 ? -10.354 5.684 -2.855 1.00 98.06 89 TRP A O 1
ATOM 721 N N . ASN A 1 90 ? -11.937 7.063 -2.063 1.00 98.44 90 ASN A N 1
ATOM 722 C CA . ASN A 1 90 ? -12.936 6.698 -3.059 1.00 98.44 90 ASN A CA 1
ATOM 723 C C . ASN A 1 90 ? -12.453 7.029 -4.476 1.00 98.44 90 ASN A C 1
ATOM 725 O O . ASN A 1 90 ? -12.550 6.184 -5.357 1.00 98.44 90 ASN A O 1
ATOM 729 N N . ALA A 1 91 ? -11.866 8.207 -4.705 1.00 98.25 91 ALA A N 1
ATOM 730 C CA . ALA A 1 91 ? -11.293 8.553 -6.006 1.00 98.25 91 ALA A CA 1
ATOM 731 C C . ALA A 1 91 ? -10.135 7.611 -6.393 1.00 98.25 91 ALA A C 1
ATOM 733 O O . ALA A 1 91 ? -10.018 7.195 -7.546 1.00 98.25 91 ALA A O 1
ATOM 734 N N . ALA A 1 92 ? -9.292 7.221 -5.429 1.00 98.25 92 ALA A N 1
ATOM 735 C CA . ALA A 1 92 ? -8.237 6.230 -5.639 1.00 98.25 92 ALA A CA 1
ATOM 736 C C . ALA A 1 92 ? -8.805 4.861 -6.047 1.00 98.25 92 ALA A C 1
ATOM 738 O O . ALA A 1 92 ? -8.360 4.279 -7.034 1.00 98.25 92 ALA A O 1
ATOM 739 N N . GLN A 1 93 ? -9.819 4.379 -5.331 1.00 98.62 93 GLN A N 1
ATOM 740 C CA . GLN A 1 93 ? -10.475 3.111 -5.625 1.00 98.62 93 GLN A CA 1
ATOM 741 C C . GLN A 1 93 ? -11.215 3.150 -6.970 1.00 98.62 93 GLN A C 1
ATOM 743 O O . GLN A 1 93 ? -11.099 2.211 -7.752 1.00 98.62 93 GLN A O 1
ATOM 748 N N . ARG A 1 94 ? -11.897 4.252 -7.308 1.00 98.25 94 ARG A N 1
ATOM 749 C CA . ARG A 1 94 ? -12.498 4.442 -8.639 1.00 98.25 94 ARG A CA 1
ATOM 750 C C . ARG A 1 94 ? -11.458 4.422 -9.760 1.00 98.25 94 ARG A C 1
ATOM 752 O O . ARG A 1 94 ? -11.754 3.899 -10.828 1.00 98.25 94 ARG A O 1
ATOM 759 N N . SER A 1 95 ? -10.237 4.915 -9.525 1.00 97.56 95 SER A N 1
ATOM 760 C CA . SER A 1 95 ? -9.143 4.795 -10.503 1.00 97.56 95 SER A CA 1
ATOM 761 C C . SER A 1 95 ? -8.813 3.336 -10.805 1.00 97.56 95 SER A C 1
ATOM 763 O O . SER A 1 95 ? -8.663 2.977 -11.969 1.00 97.56 95 SER A O 1
ATOM 765 N N . LEU A 1 96 ? -8.761 2.484 -9.777 1.00 97.94 96 LEU A N 1
ATOM 766 C CA . LEU A 1 96 ? -8.577 1.045 -9.967 1.00 97.94 96 LEU A CA 1
ATOM 767 C C . LEU A 1 96 ? -9.767 0.433 -10.717 1.00 97.94 96 LEU A C 1
ATOM 769 O O . LEU A 1 96 ? -9.560 -0.289 -11.681 1.00 97.94 96 LEU A O 1
ATOM 773 N N . LEU A 1 97 ? -11.003 0.766 -10.333 1.00 97.44 97 LEU A N 1
ATOM 774 C CA . LEU A 1 97 ? -12.212 0.226 -10.970 1.00 97.44 97 LEU A CA 1
ATOM 775 C C . LEU A 1 97 ? -12.336 0.591 -12.455 1.00 97.44 97 LEU A C 1
ATOM 777 O O . LEU A 1 97 ? -12.762 -0.235 -13.254 1.00 97.44 97 LEU A O 1
ATOM 781 N N . ARG A 1 98 ? -12.015 1.837 -12.816 1.00 95.94 98 ARG A N 1
ATOM 782 C CA . ARG A 1 98 ? -12.206 2.358 -14.176 1.00 95.94 98 ARG A CA 1
ATOM 783 C C . ARG A 1 98 ? -11.004 2.117 -15.079 1.00 95.94 98 ARG A C 1
ATOM 785 O O . ARG A 1 98 ? -11.178 1.763 -16.236 1.00 95.94 98 ARG A O 1
ATOM 792 N N . HIS A 1 99 ? -9.800 2.338 -14.554 1.00 95.44 99 HIS A N 1
ATOM 793 C CA . HIS A 1 99 ? -8.568 2.378 -15.350 1.00 95.44 99 HIS A CA 1
ATOM 794 C C . HIS A 1 99 ? -7.635 1.206 -15.064 1.00 95.44 99 HIS A C 1
ATOM 796 O O . HIS A 1 99 ? -6.657 1.020 -15.781 1.00 95.44 99 HIS A O 1
ATOM 802 N N . GLY A 1 100 ? -7.876 0.453 -13.988 1.00 96.69 100 GLY A N 1
ATOM 803 C CA . GLY A 1 100 ? -6.983 -0.609 -13.537 1.00 96.69 100 GLY A CA 1
ATOM 804 C C . GLY A 1 100 ? -5.597 -0.125 -13.107 1.00 96.69 100 GLY A C 1
ATOM 805 O O . GLY A 1 100 ? -4.668 -0.918 -12.957 1.00 96.69 100 GLY A O 1
ATOM 806 N N . GLU A 1 101 ? -5.439 1.180 -12.887 1.00 95.12 101 GLU A N 1
ATOM 807 C CA . GLU A 1 101 ? -4.176 1.812 -12.529 1.00 95.12 101 GLU A CA 1
ATOM 808 C C . GLU A 1 101 ? -4.355 2.727 -11.321 1.00 95.12 101 GLU A C 1
ATOM 810 O O . GLU A 1 101 ? -5.353 3.439 -11.182 1.00 95.12 101 GLU A O 1
ATOM 815 N N . LEU A 1 102 ? -3.336 2.763 -10.461 1.00 95.12 102 LEU A N 1
ATOM 816 C CA . LEU A 1 102 ? -3.288 3.675 -9.328 1.00 95.12 102 LEU A CA 1
ATOM 817 C C . LEU A 1 102 ? -1.908 4.312 -9.216 1.00 95.12 102 LEU A C 1
ATOM 819 O O . LEU A 1 102 ? -0.892 3.626 -9.123 1.00 95.12 102 LEU A O 1
ATOM 823 N N . HIS A 1 103 ? -1.863 5.644 -9.193 1.00 93.38 103 HIS A N 1
ATOM 824 C CA . HIS A 1 103 ? -0.605 6.372 -9.064 1.00 93.38 103 HIS A CA 1
ATOM 825 C C . HIS A 1 103 ? 0.113 6.001 -7.755 1.00 93.38 103 HIS A C 1
ATOM 827 O O . HIS A 1 103 ? -0.485 6.098 -6.683 1.00 93.38 103 HIS A O 1
ATOM 833 N N . ASN A 1 104 ? 1.409 5.660 -7.815 1.00 92.75 104 ASN A N 1
ATOM 834 C CA . ASN A 1 104 ? 2.159 5.082 -6.686 1.00 92.75 104 ASN A CA 1
ATOM 835 C C . ASN A 1 104 ? 2.016 5.878 -5.369 1.00 92.75 104 ASN A C 1
ATOM 837 O O . ASN A 1 104 ? 1.743 5.322 -4.306 1.00 92.75 104 ASN A O 1
ATOM 841 N N . ASN A 1 105 ? 2.105 7.213 -5.427 1.00 93.75 105 ASN A N 1
ATOM 842 C CA . ASN A 1 105 ? 1.955 8.045 -4.225 1.00 93.75 105 ASN A CA 1
ATOM 843 C C . ASN A 1 105 ? 0.565 7.924 -3.570 1.00 93.75 105 ASN A C 1
ATOM 845 O O . ASN A 1 105 ? 0.460 7.942 -2.345 1.00 93.75 105 ASN A O 1
ATOM 849 N N . ILE A 1 106 ? -0.482 7.769 -4.386 1.00 96.62 106 ILE A N 1
ATOM 850 C CA . ILE A 1 106 ? -1.858 7.574 -3.925 1.00 96.62 106 ILE A CA 1
ATOM 851 C C . ILE A 1 106 ? -2.058 6.119 -3.484 1.00 96.62 106 ILE A C 1
ATOM 853 O O . ILE A 1 106 ? -2.670 5.912 -2.443 1.00 96.62 106 ILE A O 1
ATOM 857 N N . ARG A 1 107 ? -1.467 5.128 -4.174 1.00 97.81 107 ARG A N 1
ATOM 858 C CA . ARG A 1 107 ? -1.488 3.703 -3.778 1.00 97.81 107 ARG A CA 1
ATOM 859 C C . ARG A 1 107 ? -0.982 3.497 -2.351 1.00 97.81 107 ARG A C 1
ATOM 861 O O . ARG A 1 107 ? -1.617 2.794 -1.575 1.00 97.81 107 ARG A O 1
ATOM 868 N N . MET A 1 108 ? 0.092 4.187 -1.965 1.00 97.12 108 MET A N 1
ATOM 869 C CA . MET A 1 108 ? 0.613 4.143 -0.592 1.00 97.12 108 MET A CA 1
ATOM 870 C C . MET A 1 108 ? -0.365 4.708 0.449 1.00 97.12 108 MET A C 1
ATOM 872 O O . MET A 1 108 ? -0.413 4.226 1.577 1.00 97.12 108 MET A O 1
ATOM 876 N N . THR A 1 109 ? -1.136 5.738 0.102 1.00 97.56 109 THR A N 1
ATOM 877 C CA . THR A 1 109 ? -2.177 6.286 0.986 1.00 97.56 109 THR A CA 1
ATOM 878 C C . THR A 1 109 ? -3.401 5.370 1.026 1.00 97.56 109 THR A C 1
ATOM 880 O O . THR A 1 109 ? -3.924 5.104 2.106 1.00 97.56 109 THR A O 1
ATOM 883 N N . TRP A 1 110 ? -3.807 4.843 -0.132 1.00 98.50 110 TRP A N 1
ATOM 884 C CA . TRP A 1 110 ? -4.902 3.891 -0.302 1.00 98.50 110 TRP A CA 1
ATOM 885 C C . TRP A 1 110 ? -4.686 2.621 0.529 1.00 98.50 110 TRP A C 1
ATOM 887 O O . TRP A 1 110 ? -5.547 2.267 1.333 1.00 98.50 110 TRP A O 1
ATOM 897 N N . GLY A 1 111 ? -3.505 2.003 0.429 1.00 98.19 111 GLY A N 1
ATOM 898 C CA . GLY A 1 111 ? -3.186 0.755 1.127 1.00 98.19 111 GLY A CA 1
ATOM 899 C C . GLY A 1 111 ? -3.095 0.914 2.647 1.00 98.19 111 GLY A C 1
ATOM 900 O O . GLY A 1 111 ? -3.460 0.010 3.391 1.00 98.19 111 GLY A O 1
ATOM 901 N N . LYS A 1 112 ? -2.682 2.090 3.141 1.00 97.75 112 LYS A N 1
ATOM 902 C CA . LYS A 1 112 ? -2.615 2.370 4.587 1.00 97.75 112 LYS A CA 1
ATOM 903 C C . LYS A 1 112 ? -3.990 2.437 5.251 1.00 97.75 112 LYS A C 1
ATOM 905 O O . LYS A 1 112 ? -4.075 2.159 6.441 1.00 97.75 112 LYS A O 1
ATOM 910 N N . ARG A 1 113 ? -5.051 2.791 4.514 1.00 97.44 113 ARG A N 1
ATOM 911 C CA . ARG A 1 113 ? -6.400 2.902 5.093 1.00 97.44 113 ARG A CA 1
ATOM 912 C C . ARG A 1 113 ? -6.980 1.553 5.534 1.00 97.44 113 ARG A C 1
ATOM 914 O O . ARG A 1 113 ? -7.787 1.528 6.451 1.00 97.44 113 ARG A O 1
ATOM 921 N N . PHE A 1 114 ? -6.544 0.435 4.951 1.00 98.06 114 PHE A N 1
ATOM 922 C CA . PHE A 1 114 ? -7.025 -0.891 5.356 1.00 98.06 114 PHE A CA 1
ATOM 923 C C . PHE A 1 114 ? -6.733 -1.193 6.829 1.00 98.06 114 PHE A C 1
ATOM 925 O O . PHE A 1 114 ? -7.596 -1.720 7.521 1.00 98.06 114 PHE A O 1
ATOM 932 N N . VAL A 1 115 ? -5.554 -0.806 7.326 1.00 97.19 115 VAL A N 1
ATOM 933 C CA . VAL A 1 115 ? -5.202 -0.967 8.748 1.00 97.19 115 VAL A CA 1
ATOM 934 C C . VAL A 1 115 ? -6.126 -0.135 9.641 1.00 97.19 115 VAL A C 1
ATOM 936 O O . VAL A 1 115 ? -6.506 -0.589 10.714 1.00 97.19 115 VAL A O 1
ATOM 939 N N . ASP A 1 116 ? -6.524 1.055 9.183 1.00 95.56 116 ASP A N 1
ATOM 940 C CA . ASP A 1 116 ? -7.390 1.963 9.941 1.00 95.56 116 ASP A CA 1
ATOM 941 C C . ASP A 1 116 ? -8.853 1.499 10.010 1.00 95.56 116 ASP A C 1
ATOM 943 O O . ASP A 1 116 ? -9.561 1.873 10.946 1.00 95.56 116 ASP A O 1
ATOM 947 N N . TRP A 1 117 ? -9.319 0.736 9.015 1.00 96.25 117 TRP A N 1
ATOM 948 C CA . TRP A 1 117 ? -10.750 0.481 8.799 1.00 96.25 117 TRP A CA 1
ATOM 949 C C . TRP A 1 117 ? -11.191 -0.970 8.958 1.00 96.25 117 TRP A C 1
ATOM 951 O O . TRP A 1 117 ? -12.388 -1.234 9.090 1.00 96.25 117 TRP A O 1
ATOM 961 N N . VAL A 1 118 ? -10.255 -1.915 8.920 1.00 96.38 118 VAL A N 1
ATOM 962 C CA . VAL A 1 118 ? -10.557 -3.347 8.987 1.00 96.38 118 VAL A CA 1
ATOM 963 C C . VAL A 1 118 ? -10.273 -3.883 10.394 1.00 96.38 118 VAL A C 1
ATOM 965 O O . VAL A 1 118 ? -9.406 -3.384 11.114 1.00 96.38 118 VAL A O 1
ATOM 968 N N . ALA A 1 119 ? -11.054 -4.888 10.796 1.00 91.19 119 ALA A N 1
ATOM 969 C CA . ALA A 1 119 ? -11.151 -5.375 12.171 1.00 91.19 119 ALA A CA 1
ATOM 970 C C . ALA A 1 119 ? -9.841 -5.902 12.778 1.00 91.19 119 ALA A C 1
ATOM 972 O O . ALA A 1 119 ? -9.680 -5.824 13.988 1.00 91.19 119 ALA A O 1
ATOM 973 N N . ASP A 1 120 ? -8.907 -6.413 11.976 1.00 93.56 120 ASP A N 1
ATOM 974 C CA . ASP A 1 120 ? -7.581 -6.839 12.430 1.00 93.56 120 ASP A CA 1
ATOM 975 C C . ASP A 1 120 ? -6.551 -6.779 11.286 1.00 93.56 120 ASP A C 1
ATOM 977 O O . ASP A 1 120 ? -6.938 -6.708 10.112 1.00 93.56 120 ASP A O 1
ATOM 981 N N . PRO A 1 121 ? -5.241 -6.761 11.603 1.00 96.94 121 PRO A N 1
ATOM 982 C CA . PRO A 1 121 ? -4.177 -6.632 10.609 1.00 96.94 121 PRO A CA 1
ATOM 983 C C . PRO A 1 121 ? -4.168 -7.743 9.549 1.00 96.94 121 PRO A C 1
ATOM 985 O O . PRO A 1 121 ? -3.873 -7.476 8.382 1.00 96.94 121 PRO A O 1
ATOM 988 N N . GLU A 1 122 ? -4.493 -8.980 9.924 1.00 97.31 122 GLU A N 1
ATOM 989 C CA . GLU A 1 122 ? -4.555 -10.121 9.014 1.00 97.31 122 GLU A CA 1
ATOM 990 C C . GLU A 1 122 ? -5.705 -9.973 8.001 1.00 97.31 122 GLU A C 1
ATOM 992 O O . GLU A 1 122 ? -5.505 -10.193 6.802 1.00 97.31 122 GLU A O 1
ATOM 997 N N . HIS A 1 123 ? -6.897 -9.560 8.442 1.00 97.19 123 HIS A N 1
ATOM 998 C CA . HIS A 1 123 ? -8.015 -9.214 7.557 1.00 97.19 123 HIS A CA 1
ATOM 999 C C . HIS A 1 123 ? -7.700 -7.994 6.692 1.00 97.19 123 HIS A C 1
ATOM 1001 O O . HIS A 1 123 ? -7.969 -8.021 5.490 1.00 97.19 123 HIS A O 1
ATOM 1007 N N . ALA A 1 124 ? -7.087 -6.961 7.274 1.00 98.25 124 ALA A N 1
ATOM 1008 C CA . ALA A 1 124 ? -6.689 -5.751 6.564 1.00 98.25 124 ALA A CA 1
ATOM 1009 C C . ALA A 1 124 ? -5.752 -6.073 5.393 1.00 98.25 124 ALA A C 1
ATOM 1011 O O . ALA A 1 124 ? -5.998 -5.629 4.271 1.00 98.25 124 ALA A O 1
ATOM 1012 N N . LEU A 1 125 ? -4.710 -6.881 5.627 1.00 98.62 125 LEU A N 1
ATOM 1013 C CA . LEU A 1 125 ? -3.774 -7.288 4.578 1.00 98.62 125 LEU A CA 1
ATOM 1014 C C . LEU A 1 125 ? -4.467 -8.132 3.508 1.00 98.62 125 LEU A C 1
ATOM 1016 O O . LEU A 1 125 ? -4.258 -7.905 2.317 1.00 98.62 125 LEU A O 1
ATOM 1020 N N . ARG A 1 126 ? -5.310 -9.084 3.919 1.00 98.56 126 ARG A N 1
ATOM 1021 C CA . ARG A 1 126 ? -6.024 -9.961 2.985 1.00 98.56 126 ARG A CA 1
ATOM 1022 C C . ARG A 1 126 ? -6.933 -9.166 2.053 1.00 98.56 126 ARG A C 1
ATOM 1024 O O . ARG A 1 126 ? -6.916 -9.405 0.851 1.00 98.56 126 ARG A O 1
ATOM 1031 N N . TRP A 1 127 ? -7.694 -8.214 2.593 1.00 98.69 127 TRP A N 1
ATOM 1032 C CA . TRP A 1 127 ? -8.562 -7.345 1.798 1.00 98.69 127 TRP A CA 1
ATOM 1033 C C . TRP A 1 127 ? -7.753 -6.397 0.913 1.00 98.69 127 TRP A C 1
ATOM 1035 O O . TRP A 1 127 ? -8.096 -6.231 -0.252 1.00 98.69 127 TRP A O 1
ATOM 1045 N N . ALA A 1 128 ? -6.657 -5.823 1.416 1.00 98.69 128 ALA A N 1
ATOM 1046 C CA . ALA A 1 128 ? -5.792 -4.959 0.615 1.00 98.69 128 ALA A CA 1
ATOM 1047 C C . ALA A 1 128 ? -5.193 -5.703 -0.589 1.00 98.69 128 ALA A C 1
ATOM 1049 O O . ALA A 1 128 ? -5.214 -5.183 -1.704 1.00 98.69 128 ALA A O 1
ATOM 1050 N N . LEU A 1 129 ? -4.688 -6.924 -0.377 1.00 98.69 129 LEU A N 1
ATOM 1051 C CA . LEU A 1 129 ? -4.147 -7.763 -1.446 1.00 98.69 129 LEU A CA 1
ATOM 1052 C C . LEU A 1 129 ? -5.231 -8.174 -2.439 1.00 98.69 129 LEU A C 1
ATOM 1054 O O . LEU A 1 129 ? -5.034 -7.985 -3.634 1.00 98.69 129 LEU A O 1
ATOM 1058 N N . ASP A 1 130 ? -6.368 -8.693 -1.970 1.00 98.69 130 ASP A N 1
ATOM 1059 C CA . ASP A 1 130 ? -7.449 -9.127 -2.859 1.00 98.69 130 ASP A CA 1
ATOM 1060 C C . ASP A 1 130 ? -7.994 -7.963 -3.700 1.00 98.69 130 ASP A C 1
ATOM 1062 O O . ASP A 1 130 ? -8.058 -8.086 -4.920 1.00 98.69 130 ASP A O 1
ATOM 1066 N N . ILE A 1 131 ? -8.298 -6.809 -3.097 1.00 98.75 131 ILE A N 1
ATOM 1067 C CA . ILE A 1 131 ? -8.815 -5.654 -3.844 1.00 98.75 131 ILE A CA 1
ATOM 1068 C C . ILE A 1 131 ? -7.761 -5.139 -4.832 1.00 98.75 131 ILE A C 1
ATOM 1070 O O . ILE A 1 131 ? -8.094 -4.853 -5.983 1.00 98.75 131 ILE A O 1
ATOM 1074 N N . ASN A 1 132 ? -6.485 -5.059 -4.439 1.00 98.62 132 ASN A N 1
ATOM 1075 C CA . ASN A 1 132 ? -5.434 -4.637 -5.363 1.00 98.62 132 ASN A CA 1
ATOM 1076 C C . ASN A 1 132 ? -5.292 -5.622 -6.534 1.00 98.62 132 ASN A C 1
ATOM 1078 O O . ASN A 1 132 ? -5.273 -5.206 -7.684 1.00 98.62 132 ASN A O 1
ATOM 1082 N N . HIS A 1 133 ? -5.235 -6.923 -6.258 1.00 98.25 133 HIS A N 1
ATOM 1083 C CA . HIS A 1 133 ? -5.062 -7.961 -7.276 1.00 98.25 133 HIS A CA 1
ATOM 1084 C C . HIS A 1 133 ? -6.275 -8.131 -8.186 1.00 98.25 133 HIS A C 1
ATOM 1086 O O . HIS A 1 133 ? -6.123 -8.516 -9.340 1.00 98.25 133 HIS A O 1
ATOM 1092 N N . ARG A 1 134 ? -7.471 -7.832 -7.680 1.00 98.19 134 ARG A N 1
ATOM 1093 C CA . ARG A 1 134 ? -8.713 -7.909 -8.444 1.00 98.19 134 ARG A CA 1
ATOM 1094 C C . ARG A 1 134 ? -8.843 -6.789 -9.465 1.00 98.19 134 ARG A C 1
ATOM 1096 O O . ARG A 1 134 ? -9.365 -7.029 -10.548 1.00 98.19 134 ARG A O 1
ATOM 1103 N N . PHE A 1 135 ? -8.433 -5.575 -9.103 1.00 98.31 135 PHE A N 1
ATOM 1104 C CA . PHE A 1 135 ? -8.712 -4.390 -9.915 1.00 98.31 135 PHE A CA 1
ATOM 1105 C C . PHE A 1 135 ? -7.482 -3.807 -10.608 1.00 98.31 135 PHE A C 1
ATOM 1107 O O . PHE A 1 135 ? -7.638 -3.143 -11.624 1.00 98.31 135 PHE A O 1
ATOM 1114 N N . ALA A 1 136 ? -6.265 -4.022 -10.104 1.00 98.06 136 ALA A N 1
ATOM 1115 C CA . ALA A 1 136 ? -5.070 -3.486 -10.745 1.00 98.06 136 ALA A CA 1
ATOM 1116 C C . ALA A 1 136 ? -4.610 -4.368 -11.914 1.00 98.06 136 ALA A C 1
ATOM 1118 O O . ALA A 1 136 ? -4.382 -5.564 -11.744 1.00 98.06 136 ALA A O 1
ATOM 1119 N N . LEU A 1 137 ? -4.354 -3.755 -13.073 1.00 97.75 137 LEU A N 1
ATOM 1120 C CA . LEU A 1 137 ? -3.736 -4.419 -14.230 1.00 97.75 137 LEU A CA 1
ATOM 1121 C C . LEU A 1 137 ? -2.289 -4.857 -13.961 1.00 97.75 137 LEU A C 1
ATOM 1123 O O . LEU A 1 137 ? -1.751 -5.683 -14.687 1.00 97.75 137 LEU A O 1
ATOM 1127 N N . ASP A 1 138 ? -1.654 -4.280 -12.939 1.00 97.06 138 ASP A N 1
ATOM 1128 C CA . ASP A 1 138 ? -0.340 -4.673 -12.422 1.00 97.06 138 ASP A CA 1
ATOM 1129 C C . ASP A 1 138 ? -0.425 -5.439 -11.086 1.00 97.06 138 ASP A C 1
ATOM 1131 O O . ASP A 1 138 ? 0.545 -5.491 -10.326 1.00 97.06 138 ASP A O 1
ATOM 1135 N N . GLY A 1 139 ? -1.602 -5.996 -10.777 1.00 97.06 139 GLY A N 1
ATOM 1136 C CA . GLY A 1 139 ? -1.843 -6.869 -9.630 1.00 97.06 139 GLY A CA 1
ATOM 1137 C C . GLY A 1 139 ? -1.189 -8.247 -9.781 1.00 97.06 139 GLY A C 1
ATOM 1138 O O . GLY A 1 139 ? -0.588 -8.555 -10.800 1.00 97.06 139 GLY A O 1
ATOM 1139 N N . CYS A 1 140 ? -1.279 -9.095 -8.751 1.00 96.19 140 CYS A N 1
ATOM 1140 C CA . CYS A 1 140 ? -0.711 -10.456 -8.740 1.00 96.19 140 CYS A CA 1
ATOM 1141 C C . CYS A 1 140 ? 0.795 -10.546 -9.079 1.00 96.19 140 CYS A C 1
ATOM 1143 O O . CYS A 1 140 ? 1.294 -11.612 -9.431 1.00 96.19 140 CYS A O 1
ATOM 1145 N N . ASP A 1 141 ? 1.524 -9.441 -8.937 1.00 96.94 141 ASP A N 1
ATOM 1146 C CA . ASP A 1 141 ? 2.944 -9.299 -9.257 1.00 96.94 141 ASP A CA 1
ATOM 1147 C C . ASP A 1 141 ? 3.804 -9.186 -7.984 1.00 96.94 141 ASP A C 1
ATOM 1149 O O . ASP A 1 141 ? 3.331 -8.625 -6.989 1.00 96.94 141 ASP A O 1
ATOM 1153 N N . PRO A 1 142 ? 5.079 -9.622 -7.969 1.00 97.69 142 PRO A N 1
ATOM 1154 C CA . PRO A 1 142 ? 5.970 -9.372 -6.837 1.00 97.69 142 PRO A CA 1
ATOM 1155 C C . PRO A 1 142 ? 6.013 -7.906 -6.377 1.00 97.69 142 PRO A C 1
ATOM 1157 O O . PRO A 1 142 ? 6.008 -7.646 -5.172 1.00 97.69 142 PRO A O 1
ATOM 1160 N N . CYS A 1 143 ? 5.987 -6.941 -7.303 1.00 97.06 143 CYS A N 1
ATOM 1161 C CA . CYS A 1 143 ? 5.906 -5.514 -6.976 1.00 97.06 143 CYS A CA 1
ATOM 1162 C C . CYS A 1 143 ? 4.571 -5.128 -6.338 1.00 97.06 143 CYS A C 1
ATOM 1164 O O . CYS A 1 143 ? 4.532 -4.261 -5.464 1.00 97.06 143 CYS A O 1
ATOM 1166 N N . SER A 1 144 ? 3.484 -5.781 -6.746 1.00 97.19 144 SER A N 1
ATOM 1167 C CA . SER A 1 144 ? 2.166 -5.610 -6.140 1.00 97.19 144 SER A CA 1
ATOM 1168 C C . SER A 1 144 ? 2.164 -6.085 -4.685 1.00 97.19 144 SER A C 1
ATOM 1170 O O . SER A 1 144 ? 1.788 -5.314 -3.799 1.00 97.19 144 SER A O 1
ATOM 1172 N N . TYR A 1 145 ? 2.671 -7.294 -4.412 1.00 98.50 145 TYR A N 1
ATOM 1173 C CA . TYR A 1 145 ? 2.820 -7.794 -3.041 1.00 98.50 145 TYR A CA 1
ATOM 1174 C C . TYR A 1 145 ? 3.657 -6.833 -2.198 1.00 98.50 145 TYR A C 1
ATOM 1176 O O . TYR A 1 145 ? 3.180 -6.344 -1.173 1.00 98.50 145 TYR A O 1
ATOM 1184 N N . ALA A 1 146 ? 4.875 -6.514 -2.644 1.00 98.06 146 ALA A N 1
ATOM 1185 C CA . ALA A 1 146 ? 5.782 -5.649 -1.898 1.00 98.06 146 ALA A CA 1
ATOM 1186 C C . ALA A 1 146 ? 5.185 -4.256 -1.634 1.00 98.06 146 ALA A C 1
ATOM 1188 O O . ALA A 1 146 ? 5.280 -3.749 -0.518 1.00 98.06 146 ALA A O 1
ATOM 1189 N N . GLY A 1 147 ? 4.512 -3.657 -2.622 1.00 97.62 147 GLY A N 1
ATOM 1190 C CA . GLY A 1 147 ? 3.860 -2.355 -2.479 1.00 97.62 147 GLY A CA 1
ATOM 1191 C C . GLY A 1 147 ? 2.706 -2.361 -1.471 1.00 97.62 147 GLY A C 1
ATOM 1192 O O . GLY A 1 147 ? 2.577 -1.428 -0.672 1.00 97.62 147 GLY A O 1
ATOM 1193 N N . VAL A 1 148 ? 1.891 -3.422 -1.453 1.00 98.56 148 VAL A N 1
ATOM 1194 C CA . VAL A 1 148 ? 0.846 -3.586 -0.432 1.00 98.56 148 VAL A CA 1
ATOM 1195 C C . VAL A 1 148 ? 1.483 -3.816 0.938 1.00 98.56 148 VAL A C 1
ATOM 1197 O O . VAL A 1 148 ? 1.158 -3.096 1.876 1.00 98.56 148 VAL A O 1
ATOM 1200 N N . LEU A 1 149 ? 2.445 -4.731 1.066 1.00 98.62 149 LEU A N 1
ATOM 1201 C CA . LEU A 1 149 ? 3.120 -5.044 2.334 1.00 98.62 149 LEU A CA 1
ATOM 1202 C C . LEU A 1 149 ? 3.933 -3.877 2.900 1.00 98.62 149 LEU A C 1
ATOM 1204 O O . LEU A 1 149 ? 4.055 -3.760 4.118 1.00 98.62 149 LEU A O 1
ATOM 1208 N N . TRP A 1 150 ? 4.416 -2.956 2.065 1.00 98.44 150 TRP A N 1
ATOM 1209 C CA . TRP A 1 150 ? 5.006 -1.697 2.527 1.00 98.44 150 TRP A CA 1
ATOM 1210 C C . TRP A 1 150 ? 4.004 -0.878 3.357 1.00 98.44 150 TRP A C 1
ATOM 1212 O O . TRP A 1 150 ? 4.346 -0.242 4.363 1.00 98.44 150 TRP A O 1
ATOM 1222 N N . CYS A 1 151 ? 2.712 -0.956 3.016 1.00 98.38 151 CYS A N 1
ATOM 1223 C CA . CYS A 1 151 ? 1.656 -0.351 3.823 1.00 98.38 151 CYS A CA 1
ATOM 1224 C C . CYS A 1 151 ? 1.535 -0.997 5.214 1.00 98.38 151 CYS A C 1
ATOM 1226 O O . CYS A 1 151 ? 1.081 -0.329 6.141 1.00 98.38 151 CYS A O 1
ATOM 1228 N N . PHE A 1 152 ? 2.054 -2.207 5.403 1.00 98.56 152 PHE A N 1
ATOM 1229 C CA . PHE A 1 152 ? 2.073 -2.945 6.667 1.00 98.56 152 PHE A CA 1
ATOM 1230 C C . PHE A 1 152 ? 3.460 -2.993 7.329 1.00 98.56 152 PHE A C 1
ATOM 1232 O O . PHE A 1 152 ? 3.581 -3.543 8.415 1.00 98.56 152 PHE A O 1
ATOM 1239 N N . GLY A 1 153 ? 4.487 -2.370 6.736 1.00 98.00 153 GLY A N 1
ATOM 1240 C CA . GLY A 1 153 ? 5.809 -2.190 7.352 1.00 98.00 153 GLY A CA 1
ATOM 1241 C C . GLY A 1 153 ? 6.992 -2.755 6.565 1.00 98.00 153 GLY A C 1
ATOM 1242 O O . GLY A 1 153 ? 8.125 -2.467 6.935 1.00 98.00 153 GLY A O 1
ATOM 1243 N N . LEU A 1 154 ? 6.761 -3.490 5.472 1.00 98.25 154 LEU A N 1
ATOM 1244 C CA . LEU A 1 154 ? 7.845 -4.059 4.665 1.00 98.25 154 LEU A CA 1
ATOM 1245 C C . LEU A 1 154 ? 8.759 -2.964 4.097 1.00 98.25 154 LEU A C 1
ATOM 1247 O O . LEU A 1 154 ? 8.268 -1.975 3.551 1.00 98.25 154 LEU A O 1
ATOM 1251 N N . PHE A 1 155 ? 10.077 -3.162 4.182 1.00 97.19 155 PHE A N 1
ATOM 1252 C CA . PHE A 1 155 ? 11.100 -2.223 3.689 1.00 97.19 155 PHE A CA 1
ATOM 1253 C C . PHE A 1 155 ? 11.032 -0.808 4.293 1.00 97.19 155 PHE A C 1
ATOM 1255 O O . PHE A 1 155 ? 11.603 0.136 3.742 1.00 97.19 155 PHE A O 1
ATOM 1262 N N . ASP A 1 156 ? 10.350 -0.631 5.424 1.00 96.62 156 ASP A N 1
ATOM 1263 C CA . ASP A 1 156 ? 10.391 0.603 6.209 1.00 96.62 156 ASP A CA 1
ATOM 1264 C 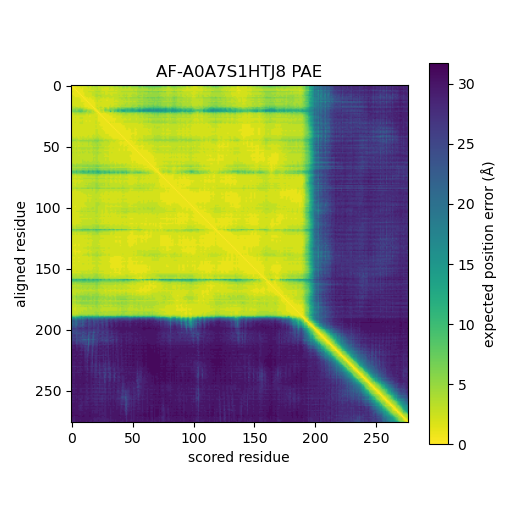C . ASP A 1 156 ? 10.916 0.303 7.621 1.00 96.62 156 ASP A C 1
ATOM 1266 O O . ASP A 1 156 ? 11.133 -0.841 8.016 1.00 96.62 156 ASP A O 1
ATOM 1270 N N . GLY A 1 157 ? 11.145 1.364 8.386 1.00 96.69 157 GLY A N 1
ATOM 1271 C CA . GLY A 1 157 ? 11.443 1.273 9.814 1.00 96.69 157 GLY A CA 1
ATOM 1272 C C . GLY A 1 157 ? 10.296 1.812 10.671 1.00 96.69 157 GLY A C 1
ATOM 1273 O O . GLY A 1 157 ? 9.425 2.519 10.150 1.00 96.69 157 GLY A O 1
ATOM 1274 N N . PRO A 1 158 ? 10.324 1.572 11.992 1.00 97.31 158 PRO A N 1
ATOM 1275 C CA . PRO A 1 158 ? 9.337 2.124 12.915 1.00 97.31 158 PRO A CA 1
ATOM 1276 C C . PRO A 1 158 ? 9.317 3.661 12.865 1.00 97.31 158 PRO A C 1
ATOM 1278 O O . PRO A 1 158 ? 10.365 4.312 12.855 1.00 97.31 158 PRO A O 1
ATOM 1281 N N . LYS A 1 159 ? 8.117 4.256 12.829 1.00 96.06 159 LYS A N 1
ATOM 1282 C CA . LYS A 1 159 ? 7.872 5.709 12.772 1.00 96.06 159 LYS A CA 1
ATOM 1283 C C . LYS A 1 159 ? 7.112 6.186 14.002 1.00 96.06 159 LYS A C 1
ATOM 1285 O O . LYS A 1 159 ? 5.894 6.376 13.961 1.00 96.06 159 LYS A O 1
ATOM 1290 N N . GLY A 1 160 ? 7.869 6.407 15.074 1.00 87.44 160 GLY A N 1
ATOM 1291 C CA . GLY A 1 160 ? 7.354 6.981 16.313 1.00 87.44 160 GLY A CA 1
ATOM 1292 C C . GLY A 1 160 ? 6.760 8.393 16.133 1.00 87.44 160 GLY A C 1
ATOM 1293 O O . GLY A 1 160 ? 7.061 9.068 15.142 1.00 87.44 160 GLY A O 1
ATOM 1294 N N . PRO A 1 161 ? 5.922 8.854 17.078 1.00 94.31 161 PRO A N 1
ATOM 1295 C CA . PRO A 1 161 ? 5.418 8.108 18.240 1.00 94.31 161 PRO A CA 1
ATOM 1296 C C . PRO A 1 161 ? 4.435 6.991 17.841 1.00 94.31 161 PRO A C 1
ATOM 1298 O O . PRO A 1 161 ? 3.843 7.046 16.763 1.00 94.31 161 PRO A O 1
ATOM 1301 N N . GLU A 1 162 ? 4.297 5.975 18.700 1.00 96.00 162 GLU A N 1
ATOM 1302 C CA . GLU A 1 162 ? 3.324 4.885 18.531 1.00 96.00 162 GLU A CA 1
ATOM 1303 C C . GLU A 1 162 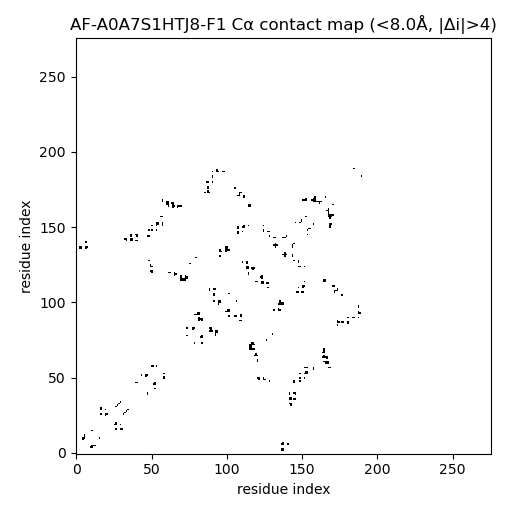? 1.890 5.431 18.638 1.00 96.00 162 GLU A C 1
ATOM 1305 O O . GLU A 1 162 ? 1.616 6.299 19.469 1.00 96.00 162 GLU A O 1
ATOM 1310 N N . ARG A 1 163 ? 0.986 4.970 17.767 1.00 96.25 163 ARG A N 1
ATOM 1311 C CA . ARG A 1 163 ? -0.400 5.459 17.675 1.00 96.25 163 ARG A CA 1
ATOM 1312 C C . ARG A 1 163 ? -1.394 4.309 17.824 1.00 96.25 163 ARG A C 1
ATOM 1314 O O . ARG A 1 163 ? -1.074 3.203 17.393 1.00 96.25 163 ARG A O 1
ATOM 1321 N N . PRO A 1 164 ? -2.616 4.569 18.320 1.00 96.06 164 PRO A N 1
ATOM 1322 C CA . PRO A 1 164 ? -3.685 3.581 18.262 1.00 96.06 164 PRO A CA 1
ATOM 1323 C C . PRO A 1 164 ? -3.905 3.068 16.835 1.00 96.06 164 PRO A C 1
ATOM 1325 O O . PRO A 1 164 ? -3.745 3.827 15.869 1.00 96.06 164 PRO A O 1
ATOM 1328 N N . VAL A 1 165 ? -4.280 1.795 16.713 1.00 96.38 165 VAL A N 1
ATOM 1329 C CA . VAL A 1 165 ? -4.560 1.049 15.471 1.00 96.38 165 VAL A CA 1
ATOM 1330 C C . VAL A 1 165 ? -3.334 0.836 14.571 1.00 96.38 165 VAL A C 1
ATOM 1332 O O . VAL A 1 165 ? -3.004 -0.290 14.212 1.00 96.38 165 VAL A O 1
ATOM 1335 N N . THR A 1 166 ? -2.627 1.904 14.203 1.00 96.56 166 THR A N 1
ATOM 1336 C CA . THR A 1 166 ? -1.500 1.859 13.252 1.00 96.56 166 THR A CA 1
ATOM 1337 C C . THR A 1 166 ? -0.146 1.581 13.897 1.00 96.56 166 THR A C 1
ATOM 1339 O O . THR A 1 166 ? 0.823 1.317 13.182 1.00 96.56 166 THR A O 1
ATOM 1342 N N . GLY A 1 167 ? -0.050 1.661 15.225 1.00 97.12 167 GLY A N 1
ATOM 1343 C CA . GLY A 1 167 ? 1.180 1.438 15.970 1.00 97.12 167 GLY A CA 1
ATOM 1344 C C . GLY A 1 167 ? 2.327 2.317 15.470 1.00 97.12 167 GLY A C 1
ATOM 1345 O O . GLY A 1 167 ? 2.225 3.545 15.409 1.00 97.12 167 GLY A O 1
ATOM 1346 N N . LEU A 1 168 ? 3.430 1.671 15.095 1.00 98.00 168 LEU A N 1
ATOM 1347 C CA . LEU A 1 168 ? 4.661 2.296 14.609 1.00 98.00 168 LEU A CA 1
ATOM 1348 C C . LEU A 1 168 ? 4.715 2.434 13.083 1.00 98.00 168 LEU A C 1
ATOM 1350 O O . LEU A 1 168 ? 5.763 2.784 12.534 1.00 98.00 168 LEU A O 1
ATOM 1354 N N . LEU A 1 169 ? 3.625 2.160 12.366 1.00 97.88 169 LEU A N 1
ATOM 1355 C CA . LEU A 1 169 ? 3.610 2.337 10.921 1.00 97.88 169 LEU A CA 1
ATOM 1356 C C . LEU A 1 169 ? 3.754 3.813 10.534 1.00 97.88 169 LEU A C 1
ATOM 1358 O O . LEU A 1 169 ? 3.263 4.735 11.196 1.00 97.88 169 LEU A O 1
ATOM 1362 N N . ARG A 1 170 ? 4.399 4.045 9.385 1.00 97.31 170 ARG A N 1
ATOM 1363 C CA . ARG A 1 170 ? 4.461 5.375 8.778 1.00 97.31 170 ARG A CA 1
ATOM 1364 C C . ARG A 1 170 ? 3.049 5.912 8.504 1.00 97.31 170 ARG A C 1
ATOM 1366 O O . ARG A 1 170 ? 2.312 5.269 7.748 1.00 97.31 170 ARG A O 1
ATOM 1373 N N . PRO A 1 171 ? 2.699 7.109 9.009 1.00 95.88 171 PRO A N 1
ATOM 1374 C CA . PRO A 1 171 ? 1.400 7.707 8.754 1.00 95.88 171 PRO A CA 1
ATOM 1375 C C . PRO A 1 171 ? 1.294 8.203 7.307 1.00 95.88 171 PRO A C 1
ATOM 1377 O O . PRO A 1 171 ? 2.230 8.773 6.738 1.00 95.88 171 PRO A O 1
ATOM 1380 N N . ARG A 1 172 ? 0.115 8.000 6.718 1.00 95.62 172 ARG A N 1
ATOM 1381 C CA . ARG A 1 172 ? -0.271 8.473 5.381 1.00 95.62 172 ARG A CA 1
ATOM 1382 C C . ARG A 1 172 ? -1.742 8.910 5.416 1.00 95.62 172 ARG A C 1
ATOM 1384 O O . ARG A 1 172 ? -2.600 8.159 4.952 1.00 95.62 172 ARG A O 1
ATOM 1391 N N . PRO A 1 173 ? -2.061 10.071 6.013 1.00 94.38 173 PRO A N 1
ATOM 1392 C CA . PRO A 1 173 ? -3.433 10.558 6.037 1.00 94.38 173 PRO A CA 1
ATOM 1393 C C . PRO A 1 173 ? -3.877 10.953 4.625 1.00 94.38 173 PRO A C 1
ATOM 1395 O O . PRO A 1 173 ? -3.132 11.607 3.888 1.00 94.38 173 PRO A O 1
ATOM 1398 N N . SER A 1 174 ? -5.110 10.610 4.264 1.00 94.25 174 SER A N 1
ATOM 1399 C CA . SER A 1 174 ? -5.721 10.975 2.979 1.00 94.25 174 SER A CA 1
ATOM 1400 C C . SER A 1 174 ? -5.794 12.483 2.750 1.00 94.25 174 SER A C 1
ATOM 1402 O O . SER A 1 174 ? -5.623 12.943 1.620 1.00 94.25 174 SER A O 1
ATOM 1404 N N . ALA A 1 175 ? -5.915 13.265 3.828 1.00 94.38 175 ALA A N 1
ATOM 1405 C CA . ALA A 1 175 ? -5.887 14.727 3.804 1.00 94.38 175 ALA A CA 1
ATOM 1406 C C . ALA A 1 175 ? -4.682 15.310 3.038 1.00 94.38 175 ALA A C 1
ATOM 1408 O O . ALA A 1 175 ? -4.809 16.375 2.438 1.00 94.38 175 ALA A O 1
ATOM 1409 N N . LYS A 1 176 ? -3.549 14.590 2.969 1.00 94.56 176 LYS A N 1
ATOM 1410 C CA . LYS A 1 176 ? -2.368 14.982 2.181 1.00 94.56 176 LYS A CA 1
ATOM 1411 C C . LYS A 1 176 ? -2.677 15.212 0.695 1.00 94.56 176 LYS A C 1
ATOM 1413 O O . LYS A 1 176 ? -2.003 16.011 0.053 1.00 94.56 176 LYS A O 1
ATOM 1418 N N . HIS A 1 177 ? -3.667 14.514 0.142 1.00 96.38 177 HIS A N 1
ATOM 1419 C CA . HIS A 1 177 ? -4.027 14.597 -1.275 1.00 96.38 177 HIS A CA 1
ATOM 1420 C C . HIS A 1 177 ? -5.282 15.438 -1.530 1.00 96.38 177 HIS A C 1
ATOM 1422 O O . HIS A 1 177 ? -5.724 15.531 -2.671 1.00 96.38 177 HIS A O 1
ATOM 1428 N N . ARG A 1 178 ? -5.844 16.097 -0.507 1.00 94.75 178 ARG A N 1
ATOM 1429 C CA . ARG A 1 178 ? -7.065 16.901 -0.666 1.00 94.75 178 ARG A CA 1
ATOM 1430 C C . ARG A 1 178 ? -6.893 18.025 -1.692 1.00 94.75 178 ARG A C 1
ATOM 1432 O O . ARG A 1 178 ? -7.793 18.250 -2.487 1.00 94.75 178 ARG A O 1
ATOM 1439 N N . GLY A 1 179 ? -5.722 18.663 -1.732 1.00 96.44 179 GLY A N 1
ATOM 1440 C CA . GLY A 1 179 ? -5.430 19.742 -2.685 1.00 96.44 179 GLY A CA 1
ATOM 1441 C C . GLY A 1 179 ? -5.370 19.310 -4.155 1.00 96.44 179 GLY A C 1
ATOM 1442 O O . GLY A 1 179 ? -5.445 20.161 -5.030 1.00 96.44 179 GLY A O 1
ATOM 1443 N N . ILE A 1 180 ? -5.249 18.007 -4.441 1.00 95.31 180 ILE A N 1
ATOM 1444 C CA . ILE A 1 180 ? -5.270 17.474 -5.814 1.00 95.31 180 ILE A CA 1
ATOM 1445 C C . ILE A 1 180 ? -6.566 16.725 -6.138 1.00 95.31 180 ILE A C 1
ATOM 1447 O O . ILE A 1 180 ? -6.682 16.202 -7.243 1.00 95.31 180 ILE A O 1
ATOM 1451 N N . LEU A 1 181 ? -7.511 16.636 -5.192 1.00 96.62 181 LEU A N 1
ATOM 1452 C CA . LEU A 1 181 ? -8.674 15.756 -5.299 1.00 96.62 181 LEU A CA 1
ATOM 1453 C C . LEU A 1 181 ? -9.507 16.071 -6.539 1.00 96.62 181 LEU A C 1
ATOM 1455 O O . LEU A 1 181 ? -9.712 15.187 -7.353 1.00 96.62 181 LEU A O 1
ATOM 1459 N N . GLU A 1 182 ? -9.894 17.329 -6.735 1.00 96.56 182 GLU A N 1
ATOM 1460 C CA . GLU A 1 182 ? -10.747 17.725 -7.860 1.00 96.56 182 GLU A CA 1
ATOM 1461 C C . GLU A 1 182 ? -10.096 17.428 -9.223 1.00 96.56 182 GLU A C 1
ATOM 1463 O O . GLU A 1 182 ? -10.733 16.917 -10.143 1.00 96.56 182 GLU A O 1
ATOM 1468 N N . ALA A 1 183 ? -8.798 17.714 -9.365 1.00 95.31 183 ALA A N 1
ATOM 1469 C CA . ALA A 1 183 ? -8.058 17.401 -10.585 1.00 95.31 183 ALA A CA 1
ATOM 1470 C C . ALA A 1 183 ? -7.932 15.884 -10.798 1.00 95.31 183 ALA A C 1
ATOM 1472 O O . ALA A 1 183 ? -7.995 15.407 -11.932 1.00 95.31 183 ALA A O 1
ATOM 1473 N N . TYR A 1 184 ? -7.761 15.128 -9.712 1.00 95.56 184 TYR A N 1
ATOM 1474 C CA . TYR A 1 184 ? -7.687 13.675 -9.751 1.00 95.56 184 TYR A CA 1
ATOM 1475 C C . TYR A 1 184 ? -9.045 13.043 -10.088 1.00 95.56 184 TYR A C 1
ATOM 1477 O O . TYR A 1 184 ? -9.100 12.150 -10.922 1.00 95.56 184 TYR A O 1
ATOM 1485 N N . GLU A 1 185 ? -10.148 13.547 -9.539 1.00 95.75 185 GLU A N 1
ATOM 1486 C CA . GLU A 1 185 ? -11.506 13.110 -9.878 1.00 95.75 185 GLU A CA 1
ATOM 1487 C C . GLU A 1 185 ? -11.847 13.426 -11.330 1.00 95.75 185 GLU A C 1
ATOM 1489 O O . GLU A 1 185 ? -12.351 12.558 -12.030 1.00 95.75 185 GLU A O 1
ATOM 1494 N N . ARG A 1 186 ? -11.466 14.600 -11.848 1.00 94.88 186 ARG A N 1
ATOM 1495 C CA . ARG A 1 186 ? -11.597 14.892 -13.285 1.00 94.88 186 ARG A CA 1
ATOM 1496 C C . ARG A 1 186 ? -10.795 13.933 -14.164 1.00 94.88 186 ARG A C 1
ATOM 1498 O O . ARG A 1 186 ? -11.236 13.613 -15.260 1.00 94.88 186 ARG A O 1
ATOM 1505 N N . LEU A 1 187 ? -9.626 13.480 -13.708 1.00 91.69 187 LEU A N 1
ATOM 1506 C CA . LEU A 1 187 ? -8.832 12.478 -14.426 1.00 91.69 187 LEU A CA 1
ATOM 1507 C C . LEU A 1 187 ? -9.483 11.087 -14.380 1.00 91.69 187 LEU A C 1
ATOM 1509 O O . LEU A 1 187 ? -9.389 10.348 -15.354 1.00 91.69 187 LEU A O 1
ATOM 1513 N N . VAL A 1 188 ? -10.087 10.721 -13.248 1.00 94.06 188 VAL A N 1
ATOM 1514 C CA . VAL A 1 188 ? -10.635 9.380 -13.001 1.00 94.06 188 VAL A CA 1
ATOM 1515 C C . VAL A 1 188 ? -12.042 9.219 -13.574 1.00 94.06 188 VAL A C 1
ATOM 1517 O O . VAL A 1 188 ? -12.314 8.211 -14.221 1.00 94.06 188 VAL A O 1
ATOM 1520 N N . ASP A 1 189 ? -12.917 10.189 -13.327 1.00 92.62 189 ASP A N 1
ATOM 1521 C CA . ASP A 1 189 ? -14.346 10.167 -13.654 1.00 92.62 189 ASP A CA 1
ATOM 1522 C C . ASP A 1 189 ? -14.685 10.997 -14.904 1.00 92.62 189 ASP A C 1
ATOM 1524 O O . ASP A 1 189 ? -15.830 10.995 -15.356 1.00 92.62 189 ASP A O 1
ATOM 1528 N N . GLY A 1 190 ? -13.705 11.714 -15.465 1.00 86.00 190 GLY A N 1
ATOM 1529 C CA . GLY A 1 190 ? -13.880 12.457 -16.706 1.00 86.00 190 GLY A CA 1
ATOM 1530 C C . GLY A 1 190 ? -14.175 11.542 -17.900 1.00 86.00 190 GLY A C 1
ATOM 1531 O O . GLY A 1 190 ? -13.829 10.357 -17.874 1.00 86.00 190 GLY A O 1
ATOM 1532 N N . PRO A 1 191 ? -14.797 12.081 -18.965 1.00 74.56 191 PRO A N 1
ATOM 1533 C CA . PRO A 1 191 ? -14.984 11.337 -20.203 1.00 74.56 191 PRO A CA 1
ATOM 1534 C C . PRO A 1 191 ? -13.625 10.858 -20.711 1.00 74.56 191 PRO A C 1
ATOM 1536 O O . PRO A 1 191 ? -12.634 11.586 -20.596 1.00 74.56 191 PRO A O 1
ATOM 1539 N N . ASP A 1 192 ? -13.586 9.644 -21.263 1.00 62.19 192 ASP A N 1
ATOM 1540 C CA . ASP A 1 192 ? -12.392 9.064 -21.879 1.00 62.19 192 ASP A CA 1
ATOM 1541 C C . ASP A 1 192 ? -12.059 9.843 -23.158 1.00 62.19 192 ASP A C 1
ATOM 1543 O O . ASP A 1 192 ? -12.338 9.441 -24.286 1.00 62.19 192 ASP A O 1
ATOM 1547 N N . LEU A 1 193 ? -11.530 11.052 -22.978 1.00 51.94 193 LEU A N 1
ATOM 1548 C CA . LEU A 1 193 ? -10.921 11.849 -24.024 1.00 51.94 193 LEU A CA 1
ATOM 1549 C C . LEU A 1 193 ? -9.598 11.168 -24.304 1.00 51.94 193 LEU A C 1
ATOM 1551 O O . LEU A 1 193 ? -8.577 11.603 -23.765 1.00 51.94 193 LEU A O 1
ATOM 1555 N N . GLY A 1 194 ? -9.664 10.055 -25.041 1.00 46.62 194 GLY A N 1
ATOM 1556 C CA . GLY A 1 194 ? -8.552 9.165 -25.316 1.00 46.62 194 GLY A CA 1
ATOM 1557 C C . GLY A 1 194 ? -7.261 9.959 -25.380 1.00 46.62 194 GLY A C 1
ATOM 1558 O O . GLY A 1 194 ? -7.013 10.694 -26.338 1.00 46.62 194 GLY A O 1
ATOM 1559 N N . ARG A 1 195 ? -6.441 9.849 -24.327 1.00 52.72 195 ARG A N 1
ATOM 1560 C CA . ARG A 1 195 ? -5.061 10.336 -24.362 1.00 52.72 195 ARG A CA 1
ATOM 1561 C C . ARG A 1 195 ? -4.282 9.355 -25.224 1.00 52.72 195 ARG A C 1
ATOM 1563 O O . ARG A 1 195 ? -3.402 8.645 -24.747 1.00 52.72 195 ARG A O 1
ATOM 1570 N N . GLY A 1 196 ? -4.639 9.316 -26.506 1.00 44.44 196 GLY A N 1
ATOM 1571 C CA . GLY A 1 196 ? -3.726 8.909 -27.548 1.00 44.44 196 GLY A CA 1
ATOM 1572 C C . GLY A 1 196 ? -2.464 9.763 -27.432 1.00 44.44 196 GLY A C 1
ATOM 1573 O O . GLY A 1 196 ? -2.502 10.854 -26.847 1.00 44.44 196 GLY A O 1
ATOM 1574 N N . PRO A 1 197 ? -1.324 9.262 -27.919 1.00 42.03 197 PRO A N 1
ATOM 1575 C CA . PRO A 1 197 ? -0.073 9.989 -27.830 1.00 42.03 197 PRO A CA 1
ATOM 1576 C C . PRO A 1 197 ? -0.279 11.378 -28.437 1.00 42.03 197 PRO A C 1
ATOM 1578 O O . PRO A 1 197 ? -0.530 11.521 -29.631 1.00 42.03 197 PRO A O 1
ATOM 1581 N N . THR A 1 198 ? -0.200 12.416 -27.605 1.00 41.25 198 THR A N 1
ATOM 1582 C CA . THR A 1 198 ? -0.056 13.797 -28.062 1.00 41.25 198 THR A CA 1
ATOM 1583 C C . THR A 1 198 ? 1.334 13.899 -28.668 1.00 41.25 198 THR A C 1
ATOM 1585 O O . THR A 1 198 ? 2.308 14.234 -27.999 1.00 41.25 198 THR A O 1
ATOM 1588 N N . GLY A 1 199 ? 1.428 13.463 -29.914 1.00 40.03 199 GLY A N 1
ATOM 1589 C CA . GLY A 1 199 ? 2.652 13.334 -30.667 1.00 40.03 199 GLY A CA 1
ATOM 1590 C C . GLY A 1 199 ? 2.304 12.749 -32.020 1.00 40.03 199 GLY A C 1
ATOM 1591 O O . GLY A 1 199 ? 2.236 11.535 -32.179 1.00 40.03 199 GLY A O 1
ATOM 1592 N N . THR A 1 200 ? 2.124 13.619 -33.009 1.00 38.03 200 THR A N 1
ATOM 1593 C CA . THR A 1 200 ? 2.259 13.303 -34.436 1.00 38.03 200 THR A CA 1
ATOM 1594 C C . THR A 1 200 ? 3.721 12.954 -34.742 1.00 38.03 200 THR A C 1
ATOM 1596 O O . THR A 1 200 ? 4.389 13.618 -35.527 1.00 38.03 200 THR A O 1
ATOM 1599 N N . GLY A 1 201 ? 4.261 11.958 -34.044 1.00 39.69 201 GLY A N 1
ATOM 1600 C CA . GLY A 1 201 ? 5.534 11.339 -34.349 1.00 39.69 201 GLY A CA 1
ATOM 1601 C C . GLY A 1 201 ? 5.224 10.097 -35.154 1.00 39.69 201 GLY A C 1
ATOM 1602 O O . GLY A 1 201 ? 4.820 9.082 -34.592 1.00 39.69 201 GLY A O 1
ATOM 1603 N N . THR A 1 202 ? 5.363 10.190 -36.471 1.00 34.91 202 THR A N 1
ATOM 1604 C CA . THR A 1 202 ? 5.346 9.039 -37.368 1.00 34.91 202 THR A CA 1
ATOM 1605 C C . THR A 1 202 ? 6.324 8.008 -36.806 1.00 34.91 202 THR A C 1
ATOM 1607 O O . THR A 1 202 ? 7.529 8.255 -36.766 1.00 34.91 202 THR A O 1
ATOM 1610 N N . LEU A 1 203 ? 5.822 6.875 -36.311 1.00 39.12 203 LEU A N 1
ATOM 1611 C CA . LEU A 1 203 ? 6.668 5.739 -35.958 1.00 39.12 203 LEU A CA 1
ATOM 1612 C C . LEU A 1 203 ? 7.209 5.167 -37.269 1.00 39.12 203 LEU A C 1
ATOM 1614 O O . LEU A 1 203 ? 6.624 4.261 -37.855 1.00 39.12 203 LEU A O 1
ATOM 1618 N N . THR A 1 204 ? 8.308 5.730 -37.764 1.00 36.69 204 THR A N 1
ATOM 1619 C CA . THR A 1 204 ? 9.116 5.067 -38.783 1.00 36.69 204 THR A CA 1
ATOM 1620 C C . THR A 1 204 ? 9.626 3.762 -38.178 1.00 36.69 204 THR A C 1
ATOM 1622 O O . THR A 1 204 ? 10.285 3.809 -37.134 1.00 36.69 204 THR A O 1
ATOM 1625 N N . PRO A 1 205 ? 9.326 2.598 -38.776 1.00 37.25 205 PRO A N 1
ATOM 1626 C CA . PRO A 1 205 ? 9.878 1.343 -38.301 1.00 37.25 205 PRO A CA 1
ATOM 1627 C C . PRO A 1 205 ? 11.403 1.424 -38.397 1.00 37.25 205 PRO A C 1
ATOM 1629 O O . PRO A 1 205 ? 11.952 1.703 -39.464 1.00 37.25 205 PRO A O 1
ATOM 1632 N N . SER A 1 206 ? 12.091 1.213 -37.274 1.00 44.16 206 SER A N 1
ATOM 1633 C CA . SER A 1 206 ? 13.545 1.070 -37.285 1.00 44.16 206 SER A CA 1
ATOM 1634 C C . SER A 1 206 ? 13.920 -0.078 -38.228 1.00 44.16 206 SER A C 1
ATOM 1636 O O . SER A 1 206 ? 13.278 -1.134 -38.171 1.00 44.16 206 SER A O 1
ATOM 1638 N N . PRO A 1 207 ? 14.945 0.087 -39.081 1.00 46.75 207 PRO A N 1
ATOM 1639 C CA . PRO A 1 207 ? 15.404 -0.998 -39.931 1.00 46.75 207 PRO A CA 1
ATOM 1640 C C . PRO A 1 207 ? 15.832 -2.192 -39.063 1.00 46.75 207 PRO A C 1
ATOM 1642 O O . PRO A 1 207 ? 16.317 -1.997 -37.940 1.00 46.75 207 PRO A O 1
ATOM 1645 N N . PRO A 1 208 ? 15.645 -3.432 -39.546 1.00 46.88 208 PRO A N 1
ATOM 1646 C CA . PRO A 1 208 ? 16.030 -4.617 -38.798 1.00 46.88 208 PRO A CA 1
ATOM 1647 C C . PRO A 1 208 ? 17.518 -4.545 -38.448 1.00 46.88 208 PRO A C 1
ATOM 1649 O O . PRO A 1 208 ? 18.355 -4.263 -39.308 1.00 46.88 208 PRO A O 1
ATOM 1652 N N . HIS A 1 209 ? 17.851 -4.810 -37.181 1.00 46.88 209 HIS A N 1
ATOM 1653 C CA . HIS A 1 209 ? 19.243 -4.956 -36.770 1.00 46.88 209 HIS A CA 1
ATOM 1654 C C . HIS A 1 209 ? 19.917 -6.015 -37.654 1.00 46.88 209 HIS A C 1
ATOM 1656 O O . HIS A 1 209 ? 19.368 -7.116 -37.793 1.00 46.88 209 HIS A O 1
ATOM 1662 N N . PRO A 1 210 ? 21.093 -5.728 -38.242 1.00 45.66 210 PRO A N 1
ATOM 1663 C CA . PRO A 1 210 ? 21.822 -6.738 -38.985 1.00 45.66 210 PRO A CA 1
ATOM 1664 C C . PRO A 1 210 ? 22.134 -7.895 -38.035 1.00 45.66 210 PRO A C 1
ATOM 1666 O O . PRO A 1 210 ? 22.701 -7.701 -36.956 1.00 45.66 210 PRO A O 1
ATOM 1669 N N . ARG A 1 211 ? 21.729 -9.111 -38.425 1.00 44.00 211 ARG A N 1
ATOM 1670 C CA . ARG A 1 211 ? 22.170 -10.334 -37.753 1.00 44.00 211 ARG A CA 1
ATOM 1671 C C . ARG A 1 211 ? 23.693 -10.328 -37.781 1.00 44.00 211 ARG A C 1
ATOM 1673 O O . ARG A 1 211 ? 24.286 -10.340 -38.856 1.00 44.00 211 ARG A O 1
ATOM 1680 N N . ARG A 1 212 ? 24.311 -10.274 -36.600 1.00 41.25 212 ARG A N 1
ATOM 1681 C CA . ARG A 1 212 ? 25.759 -10.405 -36.449 1.00 41.25 212 ARG A CA 1
ATOM 1682 C C . ARG A 1 212 ? 26.139 -11.752 -37.061 1.00 41.25 212 ARG A C 1
ATOM 1684 O O . ARG A 1 212 ? 25.684 -12.787 -36.574 1.00 41.25 212 ARG A O 1
ATOM 1691 N N . ALA A 1 213 ? 26.896 -11.730 -38.155 1.00 42.84 213 ALA A N 1
ATOM 1692 C CA . ALA A 1 213 ? 27.517 -12.936 -38.671 1.00 42.84 213 ALA A CA 1
ATOM 1693 C C . ALA A 1 213 ? 28.385 -13.522 -37.551 1.00 42.84 213 ALA A C 1
ATOM 1695 O O . ALA A 1 213 ? 29.086 -12.797 -36.843 1.00 42.84 213 ALA A O 1
ATOM 1696 N N . SER A 1 214 ? 28.264 -14.826 -37.345 1.00 43.72 214 SER A N 1
ATOM 1697 C CA . SER A 1 214 ? 29.099 -15.596 -36.436 1.00 43.72 214 SER A CA 1
ATOM 1698 C C . SER A 1 214 ? 30.545 -15.524 -36.922 1.00 43.72 214 SER A C 1
ATOM 1700 O O . SER A 1 214 ? 30.899 -16.183 -37.898 1.00 43.72 214 SER A O 1
ATOM 1702 N N . GLU A 1 215 ? 31.365 -14.710 -36.263 1.00 38.03 215 GLU A N 1
ATOM 1703 C CA . GLU A 1 215 ? 32.816 -14.758 -36.431 1.00 38.03 215 GLU A CA 1
ATOM 1704 C C . GLU A 1 215 ? 33.349 -16.053 -35.793 1.00 38.03 215 GLU A C 1
ATOM 1706 O O . GLU A 1 215 ? 32.979 -16.369 -34.654 1.00 38.03 215 GLU A O 1
ATOM 1711 N N . PRO A 1 216 ? 34.192 -16.831 -36.493 1.00 39.25 216 PRO A N 1
ATOM 1712 C CA . PRO A 1 216 ? 34.846 -17.986 -35.899 1.00 39.25 216 PRO A CA 1
ATOM 1713 C C . PRO A 1 216 ? 35.853 -17.514 -34.842 1.00 39.25 216 PRO A C 1
ATOM 1715 O O . PRO A 1 216 ? 36.719 -16.681 -35.109 1.00 39.25 216 PRO A O 1
ATOM 1718 N N . GLY A 1 217 ? 35.712 -18.032 -33.620 1.00 38.69 217 GLY A N 1
ATOM 1719 C CA . GLY A 1 217 ? 36.582 -17.687 -32.495 1.00 38.69 217 GLY A CA 1
ATOM 1720 C C . GLY A 1 217 ? 38.047 -18.079 -32.743 1.00 38.69 217 GLY A C 1
ATOM 1721 O O . GLY A 1 217 ? 38.305 -19.080 -33.416 1.00 38.69 217 GLY A O 1
ATOM 1722 N N . PRO A 1 218 ? 39.023 -17.331 -32.196 1.00 38.56 218 PRO A N 1
ATOM 1723 C CA . PRO A 1 218 ? 40.431 -17.631 -32.408 1.00 38.56 218 PRO A CA 1
ATOM 1724 C C . PRO A 1 218 ? 40.835 -18.929 -31.694 1.00 38.56 218 PRO A C 1
ATOM 1726 O O . PRO A 1 218 ? 40.454 -19.188 -30.548 1.00 38.56 218 PRO A O 1
ATOM 1729 N N . SER A 1 219 ? 41.623 -19.745 -32.399 1.00 36.62 219 SER A N 1
ATOM 1730 C CA . SER A 1 219 ? 42.148 -21.023 -31.925 1.00 36.62 219 SER A CA 1
ATOM 1731 C C . SER A 1 219 ? 43.003 -20.843 -30.674 1.00 36.62 219 SER A C 1
ATOM 1733 O O . SER A 1 219 ? 43.918 -20.018 -30.642 1.00 36.62 219 SER A O 1
ATOM 1735 N N . ARG A 1 220 ? 42.748 -21.667 -29.657 1.00 34.44 220 ARG A N 1
ATOM 1736 C CA . ARG A 1 220 ? 43.605 -21.772 -28.475 1.00 34.44 220 ARG A CA 1
ATOM 1737 C C . ARG A 1 220 ? 44.955 -22.369 -28.868 1.00 34.44 220 ARG A C 1
ATOM 1739 O O . ARG A 1 220 ? 45.010 -23.435 -29.471 1.00 34.44 220 ARG A O 1
ATOM 1746 N N . SER A 1 221 ? 46.040 -21.727 -28.458 1.00 33.84 221 SER A N 1
ATOM 1747 C CA . SER A 1 221 ? 47.342 -22.374 -28.275 1.00 33.84 221 SER A CA 1
ATOM 1748 C C . SER A 1 221 ? 48.008 -21.803 -27.018 1.00 33.84 221 SER A C 1
ATOM 1750 O O . SER A 1 221 ? 47.807 -20.624 -26.718 1.00 33.84 221 SER A O 1
ATOM 1752 N N . PRO A 1 222 ? 48.707 -22.635 -26.227 1.00 35.22 222 PRO A N 1
ATOM 1753 C CA . PRO A 1 222 ? 49.156 -22.281 -24.887 1.00 35.22 222 PRO A CA 1
ATOM 1754 C C . PRO A 1 222 ? 50.493 -21.537 -24.944 1.00 35.22 222 PRO A C 1
ATOM 1756 O O . PRO A 1 222 ? 51.359 -21.887 -25.741 1.00 35.22 222 PRO A O 1
ATOM 1759 N N . CYS A 1 223 ? 50.690 -20.548 -24.070 1.00 27.89 223 CYS A N 1
ATOM 1760 C CA . CYS A 1 223 ? 52.010 -19.965 -23.852 1.00 27.89 223 CYS A CA 1
ATOM 1761 C C . CYS A 1 223 ? 52.308 -19.850 -22.354 1.00 27.89 223 CYS A C 1
ATOM 1763 O O . CYS A 1 223 ? 51.563 -19.254 -21.577 1.00 27.89 223 CYS A O 1
ATOM 1765 N N . THR A 1 224 ? 53.398 -20.509 -21.995 1.00 30.25 224 THR A N 1
ATOM 1766 C CA . THR A 1 224 ? 54.050 -20.650 -20.699 1.00 30.25 224 THR A CA 1
ATOM 1767 C C . THR A 1 224 ? 54.871 -19.406 -20.331 1.00 30.25 224 THR A C 1
ATOM 1769 O O . THR A 1 224 ? 55.563 -18.858 -21.178 1.00 30.25 224 THR A O 1
ATOM 1772 N N . THR A 1 225 ? 54.843 -19.067 -19.036 1.00 28.97 225 THR A N 1
ATOM 1773 C CA . THR A 1 225 ? 55.929 -18.492 -18.203 1.00 28.97 225 THR A CA 1
ATOM 1774 C C . THR A 1 225 ? 56.545 -17.127 -18.574 1.00 28.97 225 THR A C 1
ATOM 1776 O O . THR A 1 225 ? 57.288 -17.018 -19.539 1.00 28.97 225 THR A O 1
ATOM 1779 N N . ALA A 1 226 ? 56.397 -16.126 -17.690 1.00 28.72 226 ALA A N 1
ATOM 1780 C CA . ALA A 1 226 ? 57.462 -15.631 -16.788 1.00 28.72 226 ALA A CA 1
ATOM 1781 C C . ALA A 1 226 ? 57.265 -14.169 -16.325 1.00 28.72 226 ALA A C 1
ATOM 1783 O O . ALA A 1 226 ? 56.802 -13.301 -17.057 1.00 28.72 226 ALA A O 1
ATOM 1784 N N . SER A 1 227 ? 57.650 -13.958 -15.066 1.00 29.31 227 SER A N 1
ATOM 1785 C CA . SER A 1 227 ? 57.652 -12.756 -14.228 1.00 29.31 227 SER A CA 1
ATOM 1786 C C . SER A 1 227 ? 58.252 -11.481 -14.834 1.00 29.31 227 SER A C 1
ATOM 1788 O O . SER A 1 227 ? 59.263 -11.544 -15.524 1.00 29.31 227 SER A O 1
ATOM 1790 N N . ASN A 1 228 ? 57.758 -10.313 -14.394 1.00 29.39 228 ASN A N 1
ATOM 1791 C CA . ASN A 1 228 ? 58.561 -9.401 -13.564 1.00 29.39 228 ASN A CA 1
ATOM 1792 C C . ASN A 1 228 ? 57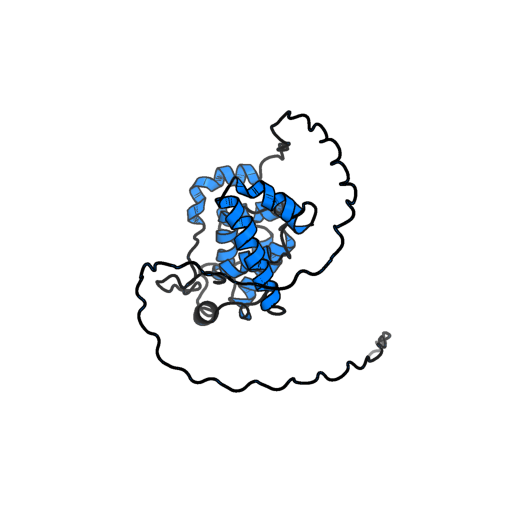.754 -8.256 -12.923 1.00 29.39 228 ASN A C 1
ATOM 1794 O O . ASN A 1 228 ? 56.723 -7.814 -13.420 1.00 29.39 228 ASN A O 1
ATOM 1798 N N . LEU A 1 229 ? 58.273 -7.850 -11.762 1.00 26.64 229 LEU A N 1
ATOM 1799 C CA . LEU A 1 229 ? 57.800 -6.874 -10.783 1.00 26.64 229 LEU A CA 1
ATOM 1800 C C . LEU A 1 229 ? 57.583 -5.454 -11.337 1.00 26.64 229 LEU A C 1
ATOM 1802 O O . LEU A 1 229 ? 58.382 -5.000 -12.148 1.00 26.64 229 LEU A O 1
ATOM 1806 N N . CYS A 1 230 ? 56.653 -4.694 -10.733 1.00 25.62 230 CYS A N 1
ATOM 1807 C CA . CYS A 1 230 ? 56.934 -3.315 -10.292 1.00 25.62 230 CYS A CA 1
ATOM 1808 C C . CYS A 1 230 ? 55.892 -2.788 -9.273 1.00 25.62 230 CYS A C 1
ATOM 1810 O O . CYS A 1 230 ? 54.747 -2.508 -9.605 1.00 25.62 230 CYS A O 1
ATOM 1812 N N . THR A 1 231 ? 56.330 -2.718 -8.014 1.00 27.89 231 THR A N 1
ATOM 1813 C CA . THR A 1 231 ? 56.184 -1.645 -7.005 1.00 27.89 231 THR A CA 1
ATOM 1814 C C . THR A 1 231 ? 54.912 -0.772 -6.918 1.00 27.89 231 THR A C 1
ATOM 1816 O O . THR A 1 231 ? 54.605 0.033 -7.789 1.00 27.89 231 THR A O 1
ATOM 1819 N N . THR A 1 232 ? 54.262 -0.832 -5.746 1.00 27.66 232 THR A N 1
ATOM 1820 C CA . THR A 1 232 ? 53.269 0.127 -5.204 1.00 27.66 232 THR A CA 1
ATOM 1821 C C . THR A 1 232 ? 53.892 1.466 -4.764 1.00 27.66 232 THR A C 1
ATOM 1823 O O . THR A 1 232 ? 55.089 1.498 -4.475 1.00 27.66 232 THR A O 1
ATOM 1826 N N . PRO A 1 233 ? 53.068 2.494 -4.466 1.00 31.09 233 PRO A N 1
ATOM 1827 C CA . PRO A 1 233 ? 52.933 2.843 -3.047 1.00 31.09 233 PRO A CA 1
ATOM 1828 C C . PRO A 1 233 ? 51.489 3.029 -2.548 1.00 31.09 233 PRO A C 1
ATOM 1830 O O . PRO A 1 233 ? 50.569 3.405 -3.266 1.00 31.09 233 PRO A 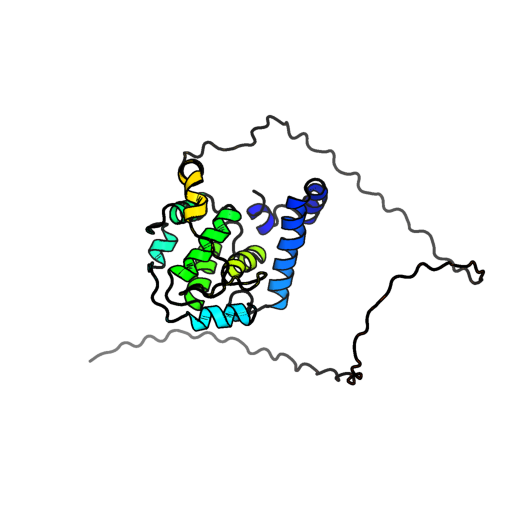O 1
ATOM 1833 N N . LYS A 1 234 ? 51.348 2.722 -1.255 1.00 26.98 234 LYS A N 1
ATOM 1834 C CA . LYS A 1 234 ? 50.151 2.743 -0.407 1.00 26.98 234 LYS A CA 1
ATOM 1835 C C . LYS A 1 234 ? 49.637 4.166 -0.155 1.00 26.98 234 LYS A C 1
ATOM 1837 O O . LYS A 1 234 ? 50.432 5.075 0.064 1.00 26.98 234 LYS A O 1
ATOM 1842 N N . THR A 1 235 ? 48.325 4.304 0.023 1.00 27.98 235 THR A N 1
ATOM 1843 C CA . THR A 1 235 ? 47.737 5.390 0.823 1.00 27.98 235 THR A CA 1
ATOM 1844 C C . THR A 1 235 ? 46.791 4.782 1.858 1.00 27.98 235 THR A C 1
ATOM 1846 O O . THR A 1 235 ? 45.917 3.981 1.534 1.00 27.98 235 THR A O 1
ATOM 1849 N N . GLN A 1 236 ? 47.060 5.095 3.125 1.00 25.83 236 GLN A N 1
ATOM 1850 C CA . GLN A 1 236 ? 46.362 4.625 4.320 1.00 25.83 236 GLN A CA 1
ATOM 1851 C C . GLN A 1 236 ? 44.956 5.228 4.426 1.00 25.83 236 GLN A C 1
ATOM 1853 O O . GLN A 1 236 ? 44.781 6.429 4.242 1.00 25.83 236 GLN A O 1
ATOM 1858 N N . CYS A 1 237 ? 43.979 4.424 4.850 1.00 26.17 237 CYS A N 1
ATOM 1859 C CA . CYS A 1 237 ? 42.820 4.939 5.573 1.00 26.17 237 CYS A CA 1
ATOM 1860 C C . CYS A 1 237 ? 42.389 3.942 6.658 1.00 26.17 237 CYS A C 1
ATOM 1862 O O . CYS A 1 237 ? 42.337 2.732 6.434 1.00 26.17 237 CYS A O 1
ATOM 1864 N N . ASN A 1 238 ? 42.175 4.481 7.855 1.00 29.81 238 ASN A N 1
ATOM 1865 C CA . ASN A 1 238 ? 42.065 3.784 9.133 1.00 29.81 238 ASN A CA 1
ATOM 1866 C C . ASN A 1 238 ? 40.763 2.977 9.291 1.00 29.81 238 ASN A C 1
ATOM 1868 O O . ASN A 1 238 ? 39.678 3.454 8.971 1.00 29.81 238 ASN A O 1
ATOM 1872 N N . LYS A 1 239 ? 40.883 1.782 9.886 1.00 28.97 239 LYS A N 1
ATOM 1873 C CA . LYS A 1 239 ? 39.793 1.027 10.535 1.00 28.97 239 LYS A CA 1
ATOM 1874 C C . LYS A 1 239 ? 39.634 1.471 11.995 1.00 28.97 239 LYS A C 1
ATOM 1876 O O . LYS A 1 239 ? 40.631 1.842 12.614 1.00 28.97 239 LYS A O 1
ATOM 1881 N N . PRO A 1 240 ? 38.459 1.216 12.593 1.00 30.11 240 PRO A N 1
ATOM 1882 C CA . PRO A 1 240 ? 38.412 0.672 13.944 1.00 30.11 240 PRO A CA 1
ATOM 1883 C C . PRO A 1 240 ? 37.776 -0.731 13.999 1.00 30.11 240 PRO A C 1
ATOM 1885 O O . PRO A 1 240 ? 36.728 -1.009 13.426 1.00 30.11 240 PRO A O 1
ATOM 1888 N N . SER A 1 241 ? 38.519 -1.586 14.696 1.00 30.67 241 SER A N 1
ATOM 1889 C CA . SER A 1 241 ? 38.290 -2.866 15.378 1.00 30.67 241 SER A CA 1
ATOM 1890 C C . SER A 1 241 ? 36.873 -3.459 15.493 1.00 30.67 241 SER A C 1
ATOM 1892 O O . SER A 1 241 ? 35.957 -2.835 16.018 1.00 30.67 241 SER A O 1
ATOM 1894 N N . ALA A 1 242 ? 36.767 -4.750 15.149 1.00 29.09 242 ALA A N 1
ATOM 1895 C CA . ALA A 1 242 ? 35.712 -5.681 15.563 1.00 29.09 242 ALA A CA 1
ATOM 1896 C C . ALA A 1 242 ? 36.297 -6.718 16.550 1.00 29.09 242 ALA A C 1
ATOM 1898 O O . ALA A 1 242 ? 37.471 -7.069 16.392 1.00 29.09 242 ALA A O 1
ATOM 1899 N N . PRO A 1 243 ? 35.535 -7.234 17.536 1.00 34.56 243 PRO A N 1
ATOM 1900 C CA . PRO A 1 243 ? 36.003 -8.311 18.399 1.00 34.56 243 PRO A CA 1
ATOM 1901 C C . PRO A 1 243 ? 35.714 -9.706 17.820 1.00 34.56 243 PRO A C 1
ATOM 1903 O O . PRO A 1 243 ? 34.797 -9.919 17.029 1.00 34.56 243 PRO A O 1
ATOM 1906 N N . HIS A 1 244 ? 36.560 -10.641 18.245 1.00 29.58 244 HIS A N 1
ATOM 1907 C CA . HIS A 1 244 ? 36.686 -12.036 17.834 1.00 29.58 244 HIS A CA 1
ATOM 1908 C C . HIS A 1 244 ? 35.394 -12.870 17.880 1.00 29.58 244 HIS A C 1
ATOM 1910 O O . HIS A 1 244 ? 34.606 -12.787 18.818 1.00 29.58 244 HIS A O 1
ATOM 1916 N N . SER A 1 245 ? 35.241 -13.776 16.911 1.00 32.91 245 SER A N 1
ATOM 1917 C CA . SER A 1 245 ? 34.357 -14.944 17.004 1.00 32.91 245 SER A CA 1
ATOM 1918 C C . SER A 1 245 ? 34.992 -16.120 16.254 1.00 32.91 245 SER A C 1
ATOM 1920 O O . SER A 1 245 ? 35.415 -15.991 15.107 1.00 32.91 245 SER A O 1
ATOM 1922 N N . THR A 1 246 ? 35.128 -17.237 16.958 1.00 35.34 246 THR A N 1
ATOM 1923 C CA . THR A 1 246 ? 35.697 -18.526 16.541 1.00 35.34 246 THR A CA 1
ATOM 1924 C C . THR A 1 246 ? 34.873 -19.203 15.431 1.00 35.34 246 THR A C 1
ATOM 1926 O O . THR A 1 246 ? 33.654 -19.032 15.392 1.00 35.34 246 THR A O 1
ATOM 1929 N N . PRO A 1 247 ? 35.492 -19.992 14.528 1.00 33.62 247 PRO A N 1
ATOM 1930 C CA . PRO A 1 247 ? 34.771 -20.645 13.437 1.00 33.62 247 PRO A CA 1
ATOM 1931 C C . PRO A 1 247 ? 34.047 -21.921 13.901 1.00 33.62 247 PRO A C 1
ATOM 1933 O O . PRO A 1 247 ? 34.626 -22.787 14.554 1.00 33.62 247 PRO A O 1
ATOM 1936 N N . CYS A 1 248 ? 32.772 -22.030 13.527 1.00 32.19 248 CYS A N 1
ATOM 1937 C CA . CYS A 1 248 ? 31.927 -23.218 13.674 1.00 32.19 248 CYS A CA 1
ATOM 1938 C C . CYS A 1 248 ? 32.243 -24.232 12.544 1.00 32.19 248 CYS A C 1
ATOM 1940 O O . CYS A 1 248 ? 32.506 -23.792 11.420 1.00 32.19 248 CYS A O 1
ATOM 1942 N N . PRO A 1 249 ? 32.239 -25.559 12.785 1.00 39.44 249 PRO A N 1
ATOM 1943 C CA . PRO A 1 249 ? 32.558 -26.553 11.757 1.00 39.44 249 PRO A CA 1
ATOM 1944 C C . PRO A 1 249 ? 31.402 -26.748 10.749 1.00 39.44 249 PRO A C 1
ATOM 1946 O O . PRO A 1 249 ? 30.248 -26.453 11.069 1.00 39.44 249 PRO A O 1
ATOM 1949 N N . PRO A 1 250 ? 31.681 -27.241 9.525 1.00 39.28 250 PRO A N 1
ATOM 1950 C CA . PRO A 1 250 ? 30.678 -27.356 8.469 1.00 39.28 250 PRO A CA 1
ATOM 1951 C C . PRO A 1 250 ? 29.664 -28.481 8.736 1.00 39.28 250 PRO A C 1
ATOM 1953 O O . PRO A 1 250 ? 30.027 -29.596 9.107 1.00 39.28 250 PRO A O 1
ATOM 1956 N N . ALA A 1 251 ? 28.385 -28.179 8.499 1.00 34.91 251 ALA A N 1
ATOM 1957 C CA . ALA A 1 251 ? 27.277 -29.125 8.568 1.00 34.91 251 ALA A CA 1
ATOM 1958 C C . ALA A 1 251 ? 27.287 -30.106 7.378 1.00 34.91 251 ALA A C 1
ATOM 1960 O O . ALA A 1 251 ? 27.503 -29.711 6.231 1.00 34.91 251 ALA A O 1
ATOM 1961 N N . ALA A 1 252 ? 27.034 -31.385 7.664 1.00 35.56 252 ALA A N 1
ATOM 1962 C CA . ALA A 1 252 ? 26.924 -32.467 6.687 1.00 35.56 252 ALA A CA 1
ATOM 1963 C C . ALA A 1 252 ? 25.641 -32.357 5.826 1.00 35.56 252 ALA A C 1
ATOM 1965 O O . ALA A 1 252 ? 24.628 -31.839 6.303 1.00 35.56 252 ALA A O 1
ATOM 1966 N N . PRO A 1 253 ? 25.643 -32.856 4.574 1.00 33.53 253 PRO A N 1
ATOM 1967 C CA . PRO A 1 253 ? 24.491 -32.758 3.682 1.00 33.53 253 PRO A CA 1
ATOM 1968 C C . PRO A 1 253 ? 23.383 -33.746 4.081 1.00 33.53 253 PRO A C 1
ATOM 1970 O O . PRO A 1 253 ? 23.586 -34.960 4.106 1.00 33.53 253 PRO A O 1
ATOM 1973 N N . LEU A 1 254 ? 22.187 -33.223 4.360 1.00 36.06 254 LEU A N 1
ATOM 1974 C CA . LEU A 1 254 ? 20.974 -34.019 4.554 1.00 36.06 254 LEU A CA 1
ATOM 1975 C C . LEU A 1 254 ? 20.465 -34.526 3.196 1.00 36.06 254 LEU A C 1
ATOM 1977 O O . LEU A 1 254 ? 20.162 -33.740 2.299 1.00 36.06 254 LEU A O 1
ATOM 1981 N N . SER A 1 255 ? 20.381 -35.849 3.056 1.00 33.91 255 SER A N 1
ATOM 1982 C CA . SER A 1 255 ? 19.787 -36.530 1.901 1.00 33.91 255 SER A CA 1
ATOM 1983 C C . SER A 1 255 ? 18.263 -36.374 1.900 1.00 33.91 255 SER A C 1
ATOM 1985 O O . SER A 1 255 ? 17.614 -36.579 2.925 1.00 33.91 255 SER A O 1
ATOM 1987 N N . ALA A 1 256 ? 17.689 -36.030 0.746 1.00 35.91 256 ALA A N 1
ATOM 1988 C CA . ALA A 1 256 ? 16.244 -35.972 0.537 1.00 35.91 256 ALA A CA 1
ATOM 1989 C C . ALA A 1 256 ? 15.657 -37.386 0.320 1.00 35.91 256 ALA A C 1
ATOM 1991 O O . ALA A 1 256 ? 16.254 -38.167 -0.425 1.00 35.91 256 ALA A O 1
ATOM 1992 N N . PRO A 1 257 ? 14.496 -37.732 0.910 1.00 40.31 257 PRO A N 1
ATOM 1993 C CA . PRO A 1 257 ? 13.799 -38.977 0.598 1.00 40.31 257 PRO A CA 1
ATOM 1994 C C . PRO A 1 257 ? 12.986 -38.867 -0.712 1.00 40.31 257 PRO A C 1
ATOM 1996 O O . PRO A 1 257 ? 12.576 -37.766 -1.094 1.00 40.31 257 PRO A O 1
ATOM 1999 N N . PRO A 1 258 ? 12.737 -39.988 -1.417 1.00 36.12 258 PRO A N 1
ATOM 2000 C CA . PRO A 1 258 ? 12.085 -39.985 -2.723 1.00 36.12 258 PRO A CA 1
ATOM 2001 C C . PRO A 1 258 ? 10.568 -39.757 -2.628 1.00 36.12 258 PRO A C 1
ATOM 2003 O O . PRO A 1 258 ? 9.881 -40.312 -1.771 1.00 36.12 258 PRO A O 1
ATOM 2006 N N . LEU A 1 259 ? 10.047 -38.970 -3.572 1.00 34.22 259 LEU A N 1
ATOM 2007 C CA . LEU A 1 259 ? 8.620 -38.749 -3.805 1.00 34.22 259 LEU A CA 1
ATOM 2008 C C . LEU A 1 259 ? 7.965 -40.039 -4.318 1.00 34.22 259 LEU A C 1
ATOM 2010 O O . LEU A 1 259 ? 8.268 -40.499 -5.418 1.00 34.22 259 LEU A O 1
ATOM 2014 N N . THR A 1 260 ? 7.042 -40.606 -3.544 1.00 37.09 260 THR A N 1
ATOM 2015 C CA . THR A 1 260 ? 6.130 -41.664 -4.000 1.00 37.09 260 THR A CA 1
ATOM 2016 C C . THR A 1 260 ? 4.809 -41.029 -4.431 1.00 37.09 260 THR A C 1
ATOM 2018 O O . THR A 1 260 ? 4.153 -40.338 -3.655 1.00 37.09 260 THR A O 1
ATOM 2021 N N . ALA A 1 261 ? 4.439 -41.234 -5.695 1.00 33.72 261 ALA A N 1
ATOM 2022 C CA . ALA A 1 261 ? 3.172 -40.796 -6.264 1.00 33.72 261 ALA A CA 1
ATOM 2023 C C . ALA A 1 261 ? 2.037 -41.732 -5.815 1.00 33.72 261 ALA A C 1
ATOM 2025 O O . ALA A 1 261 ? 2.108 -42.939 -6.041 1.00 33.72 261 ALA A O 1
ATOM 2026 N N . ALA A 1 262 ? 0.986 -41.178 -5.208 1.00 36.50 262 ALA A N 1
ATOM 2027 C CA . ALA A 1 262 ? -0.268 -41.882 -4.946 1.00 36.50 262 ALA A CA 1
ATOM 2028 C C . ALA A 1 262 ? -1.301 -41.531 -6.039 1.00 36.50 262 ALA A C 1
ATOM 2030 O O . ALA A 1 262 ? -1.411 -40.355 -6.401 1.00 36.50 262 ALA A O 1
ATOM 2031 N N . PRO A 1 263 ? -2.054 -42.505 -6.583 1.00 35.94 263 PRO A N 1
ATOM 2032 C CA . PRO A 1 263 ? -3.043 -42.245 -7.620 1.00 35.94 263 PRO A CA 1
ATOM 2033 C C . PRO A 1 263 ? -4.332 -41.641 -7.046 1.00 35.94 263 PRO A C 1
ATOM 2035 O O . PRO A 1 263 ? -4.878 -42.098 -6.042 1.00 35.94 263 PRO A O 1
ATOM 2038 N N . LEU A 1 264 ? -4.827 -40.616 -7.739 1.00 36.22 264 LEU A N 1
ATOM 2039 C CA . LEU A 1 264 ? -6.118 -39.970 -7.521 1.00 36.22 264 LEU A CA 1
ATOM 2040 C C . LEU A 1 264 ? -7.256 -40.934 -7.892 1.00 36.22 264 LEU A C 1
ATOM 2042 O O . LEU A 1 264 ? -7.318 -41.409 -9.024 1.00 36.22 264 LEU A O 1
ATOM 2046 N N . THR A 1 265 ? -8.184 -41.175 -6.967 1.00 44.19 265 THR A N 1
ATOM 2047 C CA . THR A 1 265 ? -9.508 -41.750 -7.261 1.00 44.19 265 THR A CA 1
ATOM 2048 C C . THR A 1 265 ? -10.583 -40.679 -7.036 1.00 44.19 265 THR A C 1
ATOM 2050 O O . THR A 1 265 ? -10.515 -39.960 -6.037 1.00 44.19 265 THR A O 1
ATOM 2053 N N . PRO A 1 266 ? -11.555 -40.511 -7.953 1.00 45.00 266 PRO A N 1
ATOM 2054 C CA . PRO A 1 266 ? -12.630 -39.533 -7.800 1.00 45.00 266 PRO A CA 1
ATOM 2055 C C . PRO A 1 266 ? -13.797 -40.109 -6.976 1.00 45.00 266 PRO A C 1
ATOM 2057 O O . PRO A 1 266 ? -14.095 -41.298 -7.108 1.00 45.00 266 PRO A O 1
ATOM 2060 N N . PRO A 1 267 ? -14.519 -39.302 -6.177 1.00 42.75 267 PRO A N 1
ATOM 2061 C CA . PRO A 1 267 ? -15.767 -39.747 -5.573 1.00 42.75 267 PRO A CA 1
ATOM 2062 C C . PRO A 1 267 ? -16.945 -39.553 -6.546 1.00 42.75 267 PRO A C 1
ATOM 2064 O O . PRO A 1 267 ? -17.175 -38.455 -7.055 1.00 42.75 267 PRO A O 1
ATOM 2067 N N . CYS A 1 268 ? -17.714 -40.619 -6.783 1.00 37.97 268 CYS A N 1
ATOM 2068 C CA . CYS A 1 268 ? -19.059 -40.540 -7.363 1.00 37.97 268 CYS A CA 1
ATOM 2069 C C . CYS A 1 268 ? -20.085 -40.056 -6.314 1.00 37.97 268 CYS A C 1
ATOM 2071 O O . CYS A 1 268 ? -19.905 -40.322 -5.124 1.00 37.97 268 CYS A O 1
ATOM 2073 N N . PRO A 1 269 ? -21.181 -39.388 -6.729 1.00 44.25 269 PRO A N 1
ATOM 2074 C CA . PRO A 1 269 ? -22.181 -38.840 -5.819 1.00 44.25 269 PRO A CA 1
ATOM 2075 C C . PRO A 1 269 ? -23.272 -39.871 -5.492 1.00 44.25 269 PRO A C 1
ATOM 2077 O O . PRO A 1 269 ? -23.937 -40.395 -6.383 1.00 44.25 269 PRO A O 1
ATOM 2080 N N . GLY A 1 270 ? -23.482 -40.138 -4.202 1.00 34.56 270 GLY A N 1
ATOM 2081 C CA . GLY A 1 270 ? -24.582 -40.956 -3.694 1.00 34.56 270 GLY A CA 1
ATOM 2082 C C . GLY A 1 270 ? -25.662 -40.089 -3.056 1.00 34.56 270 GLY A C 1
ATOM 2083 O O . GLY A 1 270 ? -25.568 -39.742 -1.883 1.00 34.56 270 GLY A O 1
ATOM 2084 N N . ASN A 1 271 ? -26.691 -39.759 -3.835 1.00 41.38 271 ASN A N 1
ATOM 2085 C CA . ASN A 1 271 ? -27.980 -39.288 -3.334 1.00 41.38 271 ASN A CA 1
ATOM 2086 C C . ASN A 1 271 ? -28.668 -40.422 -2.560 1.00 41.38 271 ASN A C 1
ATOM 2088 O O . ASN A 1 271 ? -28.888 -41.496 -3.113 1.00 41.38 271 ASN A O 1
ATOM 2092 N N . SER A 1 272 ? -29.092 -40.157 -1.327 1.00 37.69 272 SER A N 1
ATOM 2093 C CA . SER A 1 272 ? -30.215 -40.869 -0.708 1.00 37.69 272 SER A CA 1
ATOM 2094 C C . SER A 1 272 ? -30.949 -39.936 0.256 1.00 37.69 272 SER A C 1
ATOM 2096 O O . SER A 1 272 ? -30.686 -39.872 1.450 1.00 37.69 272 SER A O 1
ATOM 2098 N N . CYS A 1 273 ? -31.894 -39.180 -0.304 1.00 35.28 273 CYS A N 1
ATOM 2099 C CA . CYS A 1 273 ? -33.136 -38.895 0.402 1.00 35.28 273 CYS A CA 1
ATOM 2100 C C . CYS A 1 273 ? -33.897 -40.214 0.560 1.00 35.28 273 CYS A C 1
ATOM 2102 O O . CYS A 1 273 ? -33.937 -40.974 -0.406 1.00 35.28 273 CYS A O 1
ATOM 2104 N N . GLN A 1 274 ? -34.539 -40.431 1.708 1.00 33.94 274 GLN A N 1
ATOM 2105 C CA . GLN A 1 274 ? -35.896 -40.986 1.831 1.00 33.94 274 GLN A CA 1
ATOM 2106 C C . GLN A 1 274 ? -36.411 -40.805 3.281 1.00 33.94 274 GLN A C 1
ATOM 2108 O O . GLN A 1 274 ? -35.609 -40.531 4.174 1.00 33.94 274 GLN A O 1
ATOM 2113 N N . PRO A 1 275 ? -37.742 -40.836 3.483 1.00 49.25 275 PRO A N 1
ATOM 2114 C CA . PRO A 1 275 ? -38.450 -40.012 4.460 1.00 49.25 275 PRO A CA 1
ATOM 2115 C C . PRO A 1 275 ? -39.053 -40.808 5.628 1.00 49.25 275 PRO A C 1
ATOM 2117 O O . PRO A 1 275 ? -39.330 -41.992 5.474 1.00 49.25 275 PRO A O 1
ATOM 2120 N N . THR A 1 276 ? -39.296 -40.114 6.745 1.00 38.94 276 THR A N 1
ATOM 2121 C CA . THR A 1 276 ? -40.542 -39.998 7.549 1.00 38.94 276 THR A CA 1
ATOM 2122 C C . THR A 1 276 ? -40.195 -39.355 8.880 1.00 38.94 276 THR A C 1
ATOM 2124 O O . THR A 1 276 ? -39.210 -39.820 9.495 1.00 38.94 276 THR A O 1
#

Radius of gyration: 27.73 Å; Cα contacts (8 Å, |Δi|>4): 245; chains: 1; bounding box: 99×62×60 Å

Organism: NCBI:txid73025

Solvent-accessible surface area (backbone atoms only — not comparable to full-atom values): 17470 Å² total; per-residue (Å²): 142,55,57,42,46,47,66,70,61,76,46,61,66,68,62,52,55,65,65,26,72,86,37,66,70,58,32,43,52,62,52,51,54,38,49,51,17,44,52,47,41,68,74,30,59,89,42,44,86,44,71,83,54,43,55,67,72,37,46,52,32,36,59,73,23,34,82,47,84,58,93,47,77,62,54,72,65,38,60,76,70,34,65,62,94,46,66,58,49,20,46,50,43,43,20,21,71,73,68,24,47,65,62,66,76,56,44,52,31,51,46,36,47,32,50,50,28,35,83,31,58,69,58,13,51,52,52,48,50,49,56,42,42,72,36,30,60,42,30,89,34,45,50,37,46,43,58,48,41,37,45,63,34,39,99,59,71,82,34,75,74,72,40,85,39,53,18,31,46,74,86,52,67,58,72,78,48,56,92,49,36,70,65,48,40,51,68,53,74,39,78,86,73,72,81,60,78,93,57,97,63,80,81,71,78,76,77,79,77,77,78,78,77,85,73,82,76,83,80,88,76,92,83,82,87,85,89,84,89,83,86,84,85,88,81,91,80,88,83,84,87,83,85,90,79,84,88,79,82,85,83,80,88,82,81,81,84,84,89,79,86,76,86,88,80,84,86,82,90,82,87,76,87,85,88,134